Protein AF-A0A2M9CA47-F1 (afdb_monomer_lite)

Structure (mmCIF, N/CA/C/O backbone):
data_AF-A0A2M9CA47-F1
#
_entry.id   AF-A0A2M9CA47-F1
#
loop_
_atom_site.group_PDB
_atom_site.id
_atom_site.type_symbol
_atom_site.label_atom_id
_atom_site.label_alt_id
_atom_site.label_comp_id
_atom_site.label_asym_id
_atom_site.label_entity_id
_atom_site.label_seq_id
_atom_site.pdbx_PDB_ins_code
_atom_site.Cartn_x
_atom_site.Cartn_y
_atom_site.Cartn_z
_atom_site.occupancy
_atom_site.B_iso_or_equiv
_atom_site.auth_seq_id
_atom_site.auth_comp_id
_atom_site.auth_asym_id
_atom_site.auth_atom_id
_atom_site.pdbx_PDB_model_num
ATOM 1 N N . MET A 1 1 ? -13.681 9.537 32.687 1.00 58.41 1 MET A N 1
ATOM 2 C CA . MET A 1 1 ? -13.023 8.853 31.567 1.00 58.41 1 MET A CA 1
ATOM 3 C C . MET A 1 1 ? -14.025 8.742 30.439 1.00 58.41 1 MET A C 1
ATOM 5 O O . MET A 1 1 ? -15.124 8.251 30.683 1.00 58.41 1 MET A O 1
ATOM 9 N N . GLY A 1 2 ? -13.711 9.305 29.276 1.00 79.50 2 GLY A N 1
ATOM 10 C CA . GLY A 1 2 ? -14.451 9.071 28.041 1.00 79.50 2 GLY A CA 1
ATOM 11 C C . GLY A 1 2 ? -14.248 7.631 27.560 1.00 79.50 2 GLY A C 1
ATOM 12 O O . GLY A 1 2 ? -13.249 6.997 27.890 1.00 79.50 2 GLY A O 1
ATOM 13 N N . LYS A 1 3 ? -1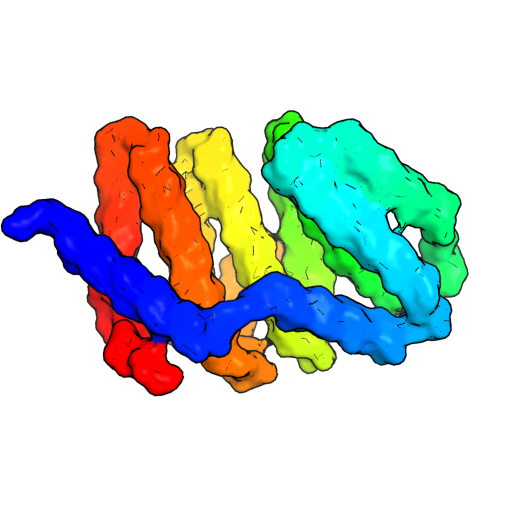5.210 7.103 26.789 1.00 88.06 3 LYS A N 1
ATOM 14 C CA . LYS A 1 3 ? -15.219 5.706 26.299 1.00 88.06 3 LYS A CA 1
ATOM 15 C C . LYS A 1 3 ? -13.912 5.305 25.589 1.00 88.06 3 LYS A C 1
ATOM 17 O O . LYS A 1 3 ? -13.529 4.146 25.654 1.00 88.06 3 LYS A O 1
ATOM 22 N N . TYR A 1 4 ? -13.239 6.257 24.940 1.00 92.25 4 TYR A N 1
ATOM 23 C CA . TYR A 1 4 ? -12.063 6.025 24.096 1.00 92.25 4 TYR A CA 1
ATOM 24 C C . TYR A 1 4 ? -10.779 6.698 24.625 1.00 92.25 4 TYR A C 1
ATOM 26 O O . TYR A 1 4 ? -9.850 6.926 23.854 1.00 92.25 4 TYR A O 1
ATOM 34 N N . ASP A 1 5 ? -10.703 7.044 25.916 1.00 89.94 5 ASP A N 1
ATOM 35 C CA . ASP A 1 5 ? -9.522 7.724 26.486 1.00 89.94 5 ASP A CA 1
ATOM 36 C C . ASP A 1 5 ? -8.231 6.898 26.313 1.00 89.94 5 ASP A C 1
ATOM 38 O O . ASP A 1 5 ? -7.184 7.447 25.953 1.00 89.94 5 ASP A O 1
ATOM 42 N N . ASP A 1 6 ? -8.318 5.577 26.502 1.00 88.00 6 ASP A N 1
ATOM 43 C CA . ASP A 1 6 ? -7.194 4.646 26.334 1.00 88.00 6 ASP A CA 1
ATOM 44 C C . ASP A 1 6 ? -6.745 4.572 24.869 1.00 88.00 6 ASP A C 1
ATOM 46 O O . ASP A 1 6 ? -5.550 4.622 24.578 1.00 88.00 6 ASP A O 1
ATOM 50 N N . LEU A 1 7 ? -7.702 4.550 23.935 1.00 90.75 7 LEU A N 1
ATOM 51 C CA . LEU A 1 7 ? -7.444 4.589 22.496 1.00 90.75 7 LEU A CA 1
ATOM 52 C C . LEU A 1 7 ? -6.645 5.831 22.093 1.00 90.75 7 LEU A C 1
ATOM 54 O O . LEU A 1 7 ? -5.631 5.722 21.401 1.00 90.75 7 LEU A O 1
ATOM 58 N N . TYR A 1 8 ? -7.087 7.009 22.527 1.00 92.12 8 TYR A N 1
ATOM 59 C CA . TYR A 1 8 ? -6.426 8.261 22.169 1.00 92.12 8 TYR A CA 1
ATOM 60 C C . TYR A 1 8 ? -5.056 8.409 22.832 1.00 92.12 8 TYR A C 1
ATOM 62 O O . TYR A 1 8 ? -4.110 8.861 22.185 1.00 92.12 8 TYR A O 1
ATOM 70 N N . SER A 1 9 ? -4.923 7.953 24.079 1.00 90.19 9 SER A N 1
ATOM 71 C CA . SER A 1 9 ? -3.640 7.924 24.786 1.00 90.19 9 SER A CA 1
ATOM 72 C C . SER A 1 9 ? -2.651 6.967 24.112 1.00 90.19 9 SER A C 1
ATOM 74 O O . SER A 1 9 ? -1.505 7.335 23.854 1.00 90.19 9 SER A O 1
ATOM 76 N N . GLY A 1 10 ? -3.091 5.761 23.746 1.00 87.56 10 GLY A N 1
ATOM 77 C CA . GLY A 1 10 ? -2.270 4.797 23.016 1.00 87.56 10 GLY A CA 1
ATOM 78 C C . GLY A 1 10 ? -1.852 5.300 21.632 1.00 87.56 10 GLY A C 1
ATOM 79 O O . GLY A 1 10 ? -0.687 5.167 21.256 1.00 87.56 10 GLY A O 1
ATOM 80 N N . LEU A 1 11 ? -2.758 5.952 20.892 1.00 87.94 11 LEU A N 1
ATOM 81 C CA . LEU A 1 11 ? -2.433 6.590 19.612 1.00 87.94 11 LEU A CA 1
ATOM 82 C C . LEU A 1 11 ? -1.363 7.681 19.772 1.00 87.94 11 LEU A C 1
ATOM 84 O O . LEU A 1 11 ? -0.465 7.787 18.934 1.00 87.94 11 LEU A O 1
ATOM 88 N N . GLU A 1 12 ? -1.421 8.474 20.842 1.00 88.81 12 GLU A N 1
ATOM 89 C CA . GLU A 1 12 ? -0.392 9.474 21.129 1.00 88.81 12 GLU A CA 1
ATOM 90 C C . GLU A 1 12 ? 0.976 8.825 21.394 1.00 88.81 12 GLU A C 1
ATOM 92 O O . GLU A 1 12 ? 1.988 9.284 20.853 1.00 88.81 12 GLU A O 1
ATOM 97 N N . LEU A 1 13 ? 1.022 7.720 22.145 1.00 86.56 13 LEU A N 1
ATOM 98 C CA . LEU A 1 13 ? 2.257 6.962 22.377 1.00 86.56 13 LEU A CA 1
ATOM 99 C C . LEU A 1 13 ? 2.839 6.407 21.067 1.00 86.56 13 LEU A C 1
ATOM 101 O O . LEU A 1 13 ? 4.040 6.560 20.813 1.00 86.56 13 LEU A O 1
ATOM 105 N N . LEU A 1 14 ? 1.992 5.844 20.194 1.00 83.50 14 LEU A N 1
ATOM 106 C CA . LEU A 1 14 ? 2.392 5.403 18.852 1.00 83.50 14 LEU A CA 1
ATOM 107 C C . LEU A 1 14 ? 2.956 6.568 18.022 1.00 83.50 14 LEU A C 1
ATOM 109 O O . LEU A 1 14 ? 4.005 6.430 17.391 1.00 83.50 14 LEU A O 1
ATOM 113 N N . ALA A 1 15 ? 2.312 7.738 18.063 1.00 84.44 15 ALA A N 1
ATOM 114 C CA . ALA A 1 15 ? 2.772 8.929 17.351 1.00 84.44 15 ALA A CA 1
ATOM 115 C C . ALA A 1 15 ? 4.145 9.410 17.845 1.00 84.44 15 ALA A C 1
ATOM 117 O O . ALA A 1 15 ? 5.000 9.809 17.047 1.00 84.44 15 ALA A O 1
ATOM 118 N N . GLN A 1 16 ? 4.370 9.390 19.162 1.00 82.50 16 GLN A N 1
ATOM 119 C CA . GLN A 1 16 ? 5.642 9.776 19.773 1.00 82.50 16 GLN A CA 1
ATOM 120 C C . GLN A 1 16 ? 6.768 8.803 19.410 1.00 82.50 16 GLN A C 1
ATOM 122 O O . GLN A 1 16 ? 7.876 9.253 19.111 1.00 82.50 16 GLN A O 1
ATOM 127 N N . SER A 1 17 ? 6.486 7.497 19.398 1.00 75.69 17 SER A N 1
ATOM 128 C CA . SER A 1 17 ? 7.411 6.477 18.897 1.00 75.69 17 SER A CA 1
ATOM 129 C C . SER A 1 17 ? 7.770 6.733 17.433 1.00 75.69 17 SER A C 1
ATOM 131 O O . SER A 1 17 ? 8.943 6.897 17.095 1.00 75.69 17 SER A O 1
ATOM 133 N N . ASN A 1 18 ? 6.764 6.893 16.569 1.00 76.19 18 ASN A N 1
ATOM 134 C CA . ASN A 1 18 ? 6.989 7.039 15.136 1.00 76.19 18 ASN A CA 1
ATOM 135 C C . ASN A 1 18 ? 7.820 8.291 14.788 1.00 76.19 18 ASN A C 1
ATOM 137 O O . ASN A 1 18 ? 8.745 8.228 13.977 1.00 76.19 18 ASN A O 1
ATOM 141 N N . LYS A 1 19 ? 7.559 9.426 15.462 1.00 70.75 19 LYS A N 1
ATOM 142 C CA . LYS A 1 19 ? 8.331 10.675 15.296 1.00 70.75 19 LYS A CA 1
ATOM 143 C C . LYS A 1 19 ? 9.812 10.532 15.646 1.00 70.75 19 LYS A C 1
ATOM 145 O O . LYS A 1 19 ? 10.633 11.235 15.058 1.00 70.75 19 LYS A O 1
ATOM 150 N N . LYS A 1 20 ? 10.151 9.679 16.617 1.00 62.31 20 LYS A N 1
ATOM 151 C CA . LYS A 1 20 ? 11.544 9.418 17.004 1.00 62.31 20 LYS A CA 1
ATOM 152 C C . LYS A 1 20 ? 12.251 8.515 15.998 1.00 62.31 20 LYS A C 1
ATOM 154 O O . LYS A 1 20 ? 13.458 8.651 15.820 1.00 62.31 20 LYS A O 1
ATOM 159 N N . SER A 1 21 ? 11.509 7.630 15.335 1.00 56.41 21 SER A N 1
ATOM 160 C CA . SER A 1 21 ? 12.101 6.530 14.581 1.00 56.41 21 SER A CA 1
ATOM 161 C C . SER A 1 21 ? 12.150 6.728 13.061 1.00 56.41 21 SER A C 1
ATOM 163 O O . SER A 1 21 ? 13.097 6.206 12.477 1.00 56.41 21 SER A O 1
ATOM 165 N N . TYR A 1 22 ? 11.227 7.439 12.381 1.00 57.56 22 TYR A N 1
ATOM 166 C CA . TYR A 1 22 ? 11.134 7.254 10.915 1.00 57.56 22 TYR A CA 1
ATOM 167 C C . TYR A 1 22 ? 10.535 8.379 10.034 1.00 57.56 22 TYR A C 1
ATOM 169 O O . TYR A 1 22 ? 9.698 9.172 10.453 1.00 57.56 22 TYR A O 1
ATOM 177 N N . LYS A 1 23 ? 10.962 8.411 8.755 1.00 55.69 23 LYS A N 1
ATOM 178 C CA . LYS A 1 23 ? 10.383 9.193 7.636 1.00 55.69 23 LYS A CA 1
ATOM 179 C C . LYS A 1 23 ? 10.063 8.245 6.463 1.00 55.69 23 LYS A C 1
ATOM 181 O O . LYS A 1 23 ? 10.916 8.009 5.611 1.00 55.69 23 LYS A O 1
ATOM 186 N N . ASP A 1 24 ? 8.844 7.707 6.423 1.00 53.72 24 ASP A N 1
ATOM 187 C CA . ASP A 1 24 ? 8.437 6.565 5.577 1.00 53.72 24 ASP A CA 1
ATOM 188 C C . ASP A 1 24 ? 8.555 6.741 4.055 1.00 53.72 24 ASP A C 1
ATOM 190 O O . ASP A 1 24 ? 8.933 5.809 3.348 1.00 53.72 24 ASP A O 1
ATOM 194 N N . HIS A 1 25 ? 8.305 7.938 3.525 1.00 52.47 25 HIS A N 1
ATOM 195 C CA . HIS A 1 25 ? 8.330 8.169 2.073 1.00 52.47 25 HIS A CA 1
ATOM 196 C C . HIS A 1 25 ? 9.718 7.981 1.440 1.00 52.47 25 HIS A C 1
ATOM 198 O O . HIS A 1 25 ? 9.809 7.738 0.244 1.00 52.47 25 HIS A O 1
ATOM 204 N N . LEU A 1 26 ? 10.796 8.056 2.224 1.00 57.47 26 LEU A N 1
ATOM 205 C CA . LEU A 1 26 ? 12.156 7.948 1.694 1.00 57.47 26 LEU A CA 1
ATOM 206 C C . LEU A 1 26 ? 12.550 6.496 1.387 1.00 57.47 26 LEU A C 1
ATOM 208 O O . LEU A 1 26 ? 13.323 6.251 0.469 1.00 57.47 26 LEU A O 1
ATOM 212 N N . LYS A 1 27 ? 11.990 5.513 2.101 1.00 71.94 27 LYS A N 1
ATOM 213 C CA . LYS A 1 27 ? 12.530 4.142 2.092 1.00 71.94 27 LYS A CA 1
ATOM 214 C C . LYS A 1 27 ? 12.005 3.280 0.952 1.00 71.94 27 LYS A C 1
ATOM 216 O O . LYS A 1 27 ? 12.740 2.441 0.438 1.00 71.94 27 LYS A O 1
ATOM 221 N N . PHE A 1 28 ? 10.759 3.493 0.530 1.00 78.44 28 PHE A N 1
ATOM 222 C CA . PHE A 1 28 ? 10.238 2.809 -0.653 1.00 78.44 28 PHE A CA 1
ATOM 223 C C . PHE A 1 28 ? 10.844 3.380 -1.942 1.00 78.44 28 PHE A C 1
ATOM 225 O O . PHE A 1 28 ? 11.262 2.608 -2.798 1.00 78.44 28 PHE A O 1
ATOM 232 N N . ASP A 1 29 ? 10.996 4.706 -2.038 1.00 84.81 29 ASP A N 1
ATOM 233 C CA . ASP A 1 29 ? 11.674 5.371 -3.161 1.00 84.81 29 ASP A CA 1
ATOM 234 C C . ASP A 1 29 ? 13.137 4.904 -3.300 1.00 84.81 29 ASP A C 1
ATOM 236 O O . ASP A 1 29 ? 13.608 4.598 -4.402 1.00 84.81 29 ASP A O 1
ATOM 240 N N . GLU A 1 30 ? 13.851 4.788 -2.173 1.00 87.06 30 GLU A N 1
ATOM 241 C CA . GLU A 1 30 ? 15.186 4.182 -2.107 1.00 87.06 30 GLU A CA 1
ATOM 242 C C . GLU A 1 30 ? 15.162 2.721 -2.575 1.00 87.06 30 GLU A C 1
ATOM 244 O O . GLU A 1 30 ? 16.005 2.325 -3.382 1.00 87.06 30 GLU A O 1
ATOM 249 N N . GLY A 1 31 ? 14.181 1.935 -2.124 1.00 90.50 31 GLY A N 1
ATOM 250 C CA . GLY A 1 31 ? 13.979 0.545 -2.529 1.00 90.50 31 GLY A CA 1
ATOM 251 C C . GLY A 1 31 ? 13.780 0.384 -4.035 1.00 90.50 31 GLY A C 1
ATOM 252 O O . GLY A 1 31 ? 14.502 -0.380 -4.672 1.00 90.50 31 GLY A O 1
ATOM 253 N N . ILE A 1 32 ? 12.874 1.158 -4.638 1.00 93.12 32 ILE A N 1
ATOM 254 C CA . ILE A 1 32 ? 12.655 1.147 -6.090 1.00 93.12 32 ILE A CA 1
ATOM 255 C C . ILE A 1 32 ? 13.922 1.574 -6.835 1.00 93.12 32 ILE A C 1
ATOM 257 O O . ILE A 1 32 ? 14.296 0.950 -7.827 1.00 93.12 32 ILE A O 1
ATOM 261 N N . THR A 1 33 ? 14.637 2.585 -6.342 1.00 93.94 33 THR A N 1
ATOM 262 C CA . THR A 1 33 ? 15.913 3.008 -6.939 1.00 93.94 33 THR A CA 1
ATOM 263 C C . THR A 1 33 ? 16.957 1.888 -6.892 1.00 93.94 33 THR A C 1
ATOM 265 O O . THR A 1 33 ? 17.673 1.671 -7.872 1.00 93.94 33 THR A O 1
ATOM 268 N N . GLN A 1 34 ? 17.041 1.140 -5.788 1.00 94.62 34 GLN A N 1
ATOM 269 C CA . GLN A 1 34 ? 17.904 -0.039 -5.682 1.00 94.62 34 GLN A CA 1
ATOM 270 C C . GLN A 1 34 ? 17.492 -1.118 -6.689 1.00 94.62 34 GLN A C 1
ATOM 272 O O . GLN A 1 34 ? 18.342 -1.594 -7.438 1.00 94.62 34 GLN A O 1
ATOM 277 N N . MET A 1 35 ? 16.199 -1.434 -6.785 1.00 96.88 35 MET A N 1
ATOM 278 C CA . MET A 1 35 ? 15.667 -2.403 -7.751 1.00 96.88 35 MET A CA 1
ATOM 279 C C . MET A 1 35 ? 16.015 -2.023 -9.192 1.00 96.88 35 MET A C 1
ATOM 281 O O . MET A 1 35 ? 16.543 -2.851 -9.930 1.00 96.88 35 MET A O 1
ATOM 285 N N . ILE A 1 36 ? 15.802 -0.761 -9.580 1.00 97.12 36 ILE A N 1
ATOM 286 C CA . ILE A 1 36 ? 16.157 -0.250 -10.913 1.00 97.12 36 ILE A CA 1
ATOM 287 C C . ILE A 1 36 ? 17.657 -0.411 -11.172 1.00 97.12 36 ILE A C 1
ATOM 289 O O . ILE A 1 36 ? 18.065 -0.842 -12.248 1.00 97.12 36 ILE A O 1
ATOM 293 N N . ASN A 1 37 ? 18.497 -0.085 -10.189 1.00 96.50 37 ASN A N 1
ATOM 294 C CA . ASN A 1 37 ? 19.945 -0.187 -10.335 1.00 96.50 37 ASN A CA 1
ATOM 295 C C . ASN A 1 37 ? 20.455 -1.631 -10.433 1.00 96.50 37 ASN A C 1
ATOM 297 O O . ASN A 1 37 ? 21.517 -1.834 -11.031 1.00 96.50 37 ASN A O 1
ATOM 301 N N . SER A 1 38 ? 19.729 -2.584 -9.846 1.00 96.62 38 SER A N 1
ATOM 302 C CA . SER A 1 38 ? 20.066 -4.009 -9.820 1.00 96.62 38 SER A CA 1
ATOM 303 C C . SER A 1 38 ? 19.511 -4.796 -11.008 1.00 96.62 38 SER A C 1
ATOM 305 O O . SER A 1 38 ? 20.187 -5.704 -11.476 1.00 96.62 38 SER A O 1
ATOM 307 N N . ILE A 1 39 ? 18.304 -4.472 -11.479 1.00 96.75 39 ILE A N 1
ATOM 308 C CA . ILE A 1 39 ? 17.578 -5.257 -12.492 1.00 96.75 39 ILE A CA 1
ATOM 309 C C . ILE A 1 39 ? 17.752 -4.674 -13.897 1.00 96.75 39 ILE A C 1
ATOM 311 O O . ILE A 1 39 ? 17.862 -5.421 -14.864 1.00 96.75 39 ILE A O 1
ATOM 315 N N . CYS A 1 40 ? 17.745 -3.346 -14.034 1.00 96.19 40 CYS A N 1
ATOM 316 C CA . CYS A 1 40 ? 17.584 -2.715 -15.341 1.00 96.19 40 CYS A CA 1
ATOM 317 C C . CYS A 1 40 ? 18.916 -2.463 -16.042 1.00 96.19 40 CYS A C 1
ATOM 319 O O . CYS A 1 40 ? 19.813 -1.815 -15.490 1.00 96.19 40 CYS A O 1
ATOM 321 N N . GLU A 1 41 ? 18.989 -2.846 -17.316 1.00 93.12 41 GLU A N 1
ATOM 322 C CA . GLU A 1 41 ? 20.098 -2.470 -18.196 1.00 93.12 41 GLU A CA 1
ATOM 323 C C . GLU A 1 41 ? 20.042 -0.957 -18.475 1.00 93.12 41 GLU A C 1
ATOM 325 O O . GLU A 1 41 ? 21.008 -0.217 -18.267 1.00 93.12 41 GLU A O 1
ATOM 330 N N . TYR A 1 42 ? 18.854 -0.462 -18.834 1.00 92.25 42 TYR A N 1
ATOM 331 C CA . TYR A 1 42 ? 18.610 0.940 -19.183 1.00 92.25 42 TYR A CA 1
ATOM 332 C C . TYR A 1 42 ? 18.031 1.740 -18.010 1.00 92.25 42 TYR A C 1
ATOM 334 O O . TYR A 1 42 ? 16.919 2.271 -18.069 1.00 92.25 42 TYR A O 1
ATOM 342 N N . LYS A 1 43 ? 18.816 1.875 -16.937 1.00 95.50 43 LYS A N 1
ATOM 343 C CA . LYS A 1 43 ? 18.436 2.537 -15.668 1.00 95.50 43 LYS A CA 1
ATOM 344 C C . LYS A 1 43 ? 17.760 3.896 -15.849 1.00 95.50 43 LYS A C 1
ATOM 346 O O . LYS A 1 43 ? 16.760 4.188 -15.202 1.00 95.50 43 LYS A O 1
ATOM 351 N N . ARG A 1 44 ? 18.275 4.726 -16.763 1.00 94.38 44 ARG A N 1
ATOM 352 C CA . ARG A 1 44 ? 17.736 6.068 -17.035 1.00 94.38 44 ARG A CA 1
ATOM 353 C C . ARG A 1 44 ? 16.292 6.032 -17.541 1.00 94.38 44 ARG A C 1
ATOM 355 O O . ARG A 1 44 ? 15.512 6.909 -17.181 1.00 94.38 44 ARG A O 1
ATOM 362 N N . ASN A 1 45 ? 15.934 5.029 -18.341 1.00 93.88 45 ASN A N 1
ATOM 363 C CA . ASN A 1 45 ? 14.570 4.880 -18.843 1.00 93.88 45 ASN A CA 1
ATOM 364 C C . ASN A 1 45 ? 13.626 4.515 -17.693 1.00 93.88 45 ASN A C 1
ATOM 366 O O . ASN A 1 45 ? 12.567 5.118 -17.551 1.00 93.88 45 ASN A O 1
ATOM 370 N N . PHE A 1 46 ? 14.050 3.603 -16.817 1.00 96.06 46 PHE A N 1
ATOM 371 C CA . PHE A 1 46 ? 13.277 3.217 -15.638 1.00 96.06 46 PHE A CA 1
ATOM 372 C C . PHE A 1 46 ? 13.112 4.344 -14.623 1.00 96.06 46 PHE A C 1
ATOM 374 O O . PHE A 1 46 ? 12.005 4.542 -14.128 1.00 96.06 46 PHE A O 1
ATOM 381 N N . LEU A 1 47 ? 14.160 5.131 -14.373 1.00 95.25 47 LEU A N 1
ATOM 382 C CA . LEU A 1 47 ? 14.053 6.339 -13.553 1.00 95.25 47 LEU A CA 1
ATOM 383 C C . LEU A 1 47 ? 13.063 7.337 -14.165 1.00 95.25 47 LEU A C 1
ATOM 385 O O . LEU A 1 47 ? 12.217 7.865 -13.454 1.00 95.25 47 LEU A O 1
ATOM 389 N N . PHE A 1 48 ? 13.083 7.521 -15.488 1.00 95.62 48 PHE A N 1
ATOM 390 C CA . PHE A 1 48 ? 12.094 8.355 -16.170 1.00 95.62 48 PHE A CA 1
ATOM 391 C C . PHE A 1 48 ? 10.659 7.832 -15.989 1.00 95.62 48 PHE A C 1
ATOM 393 O O . PHE A 1 48 ? 9.749 8.621 -15.720 1.00 95.62 48 PHE A O 1
ATOM 400 N N . TYR A 1 49 ? 10.421 6.522 -16.115 1.00 95.50 49 TYR A N 1
ATOM 401 C CA . TYR A 1 49 ? 9.092 5.952 -15.868 1.00 95.50 49 TYR A CA 1
ATOM 402 C C . TYR A 1 49 ? 8.674 6.161 -14.410 1.00 95.50 49 TYR A C 1
ATOM 404 O O . TYR A 1 49 ? 7.567 6.640 -14.158 1.00 95.50 49 TYR A O 1
ATOM 412 N N . TYR A 1 50 ? 9.576 5.882 -13.469 1.00 95.88 50 TYR A N 1
ATOM 413 C CA . TYR A 1 50 ? 9.347 6.056 -12.041 1.00 95.88 50 TYR A CA 1
ATOM 414 C C . TYR A 1 50 ? 8.977 7.496 -11.676 1.00 95.88 50 TYR A C 1
ATOM 416 O O . TYR A 1 50 ? 7.965 7.722 -11.018 1.00 95.88 50 TYR A O 1
ATOM 424 N N . GLU A 1 51 ? 9.729 8.481 -12.168 1.00 96.00 51 GLU A N 1
ATOM 425 C CA . GLU A 1 51 ? 9.462 9.904 -11.939 1.00 96.00 51 GLU A CA 1
ATOM 426 C C . GLU A 1 51 ? 8.068 10.318 -12.428 1.00 96.00 51 GLU A C 1
ATOM 428 O O . GLU A 1 51 ? 7.348 11.032 -11.728 1.00 96.00 51 GLU A O 1
ATOM 433 N N . ASN A 1 52 ? 7.650 9.846 -13.609 1.00 97.75 52 ASN A N 1
ATOM 434 C CA . ASN A 1 52 ? 6.321 10.156 -14.137 1.00 97.75 52 ASN A CA 1
ATOM 435 C C . ASN A 1 52 ? 5.210 9.507 -13.299 1.00 97.75 52 ASN A C 1
ATOM 437 O O . ASN A 1 52 ? 4.218 10.172 -13.005 1.00 97.75 52 ASN A O 1
ATOM 441 N N . TYR A 1 53 ? 5.361 8.247 -12.885 1.00 97.31 53 TYR A N 1
ATOM 442 C CA . TYR A 1 53 ? 4.356 7.565 -12.061 1.00 97.31 53 TYR A CA 1
ATOM 443 C C . TYR A 1 53 ? 4.302 8.100 -10.624 1.00 97.31 53 TYR A C 1
ATOM 445 O O . TYR A 1 53 ? 3.211 8.308 -10.095 1.00 97.31 53 TYR A O 1
ATOM 453 N N . SER A 1 54 ? 5.444 8.417 -10.013 1.00 95.00 54 SER A N 1
ATOM 454 C CA . SER A 1 54 ? 5.506 9.083 -8.706 1.00 95.00 54 SER A CA 1
ATOM 455 C C . SER A 1 54 ? 4.863 10.475 -8.762 1.00 95.00 54 SER A C 1
ATOM 457 O O . SER A 1 54 ? 4.015 10.820 -7.930 1.00 95.00 54 SER A O 1
ATOM 459 N N . GLY A 1 55 ? 5.155 11.247 -9.815 1.00 96.75 55 GLY A N 1
ATOM 460 C CA . GLY A 1 55 ? 4.476 12.512 -10.094 1.00 96.75 55 GLY A CA 1
ATOM 461 C C . GLY A 1 55 ? 2.965 12.339 -10.275 1.00 96.75 55 GLY A C 1
ATOM 462 O O . GLY A 1 55 ? 2.182 13.083 -9.683 1.00 96.75 55 GLY A O 1
ATOM 463 N N . ALA A 1 56 ? 2.532 11.322 -11.022 1.00 97.62 56 ALA A N 1
ATOM 464 C CA . ALA A 1 56 ? 1.116 11.039 -11.236 1.00 97.62 56 ALA A CA 1
ATOM 465 C C . ALA A 1 56 ? 0.393 10.667 -9.937 1.00 97.62 56 ALA A C 1
ATOM 467 O O . ALA A 1 56 ? -0.729 11.122 -9.700 1.00 97.62 56 ALA A O 1
ATOM 468 N N . LEU A 1 57 ? 1.033 9.892 -9.059 1.00 95.69 57 LEU A N 1
ATOM 469 C CA . LEU A 1 57 ? 0.498 9.573 -7.740 1.00 95.69 57 LEU A CA 1
ATOM 470 C C . LEU A 1 57 ? 0.330 10.837 -6.887 1.00 95.69 57 LEU A C 1
ATOM 472 O O . LEU A 1 57 ? -0.708 11.010 -6.241 1.00 95.69 57 LEU A O 1
ATOM 476 N N . LYS A 1 58 ? 1.313 11.745 -6.914 1.00 95.62 58 LYS A N 1
ATOM 477 C CA . LYS A 1 58 ? 1.242 13.035 -6.215 1.00 95.62 58 LYS A CA 1
ATOM 478 C C . LYS A 1 58 ? 0.075 13.889 -6.719 1.00 95.62 58 LYS A C 1
ATOM 480 O O . LYS A 1 58 ? -0.728 14.346 -5.907 1.00 95.62 58 LYS A O 1
ATOM 485 N N . GLU A 1 59 ? -0.068 14.050 -8.033 1.00 97.50 59 GLU A N 1
ATOM 486 C CA . GLU A 1 59 ? -1.185 14.796 -8.631 1.00 97.50 59 GLU A CA 1
ATOM 487 C C . GLU A 1 59 ? -2.542 14.156 -8.300 1.00 97.50 59 GLU A C 1
ATOM 489 O O . GLU A 1 59 ? -3.486 14.841 -7.899 1.00 97.50 59 GLU A O 1
ATOM 494 N N . SER A 1 60 ? -2.628 12.825 -8.357 1.00 95.00 60 SER A N 1
ATOM 495 C CA . SER A 1 60 ? -3.843 12.077 -8.010 1.00 95.00 60 SER A CA 1
ATOM 496 C C . SER A 1 60 ? -4.254 12.273 -6.550 1.00 95.00 60 SER A C 1
ATOM 498 O O . SER A 1 60 ? -5.445 12.395 -6.239 1.00 95.00 60 SER A O 1
ATOM 500 N N . ARG A 1 61 ? -3.284 12.309 -5.625 1.00 92.94 61 ARG A N 1
ATOM 501 C CA . ARG A 1 61 ? -3.530 12.565 -4.196 1.00 92.94 61 ARG A CA 1
ATOM 502 C C . ARG A 1 61 ? -4.114 13.960 -3.977 1.00 92.94 61 ARG A C 1
ATOM 504 O O . ARG A 1 61 ? -5.083 14.072 -3.228 1.00 92.94 61 ARG A O 1
ATOM 511 N N . SER A 1 62 ? -3.616 14.954 -4.712 1.00 94.69 62 SER A N 1
ATOM 512 C CA . SER A 1 62 ? -4.111 16.339 -4.719 1.00 94.69 62 SER A CA 1
ATOM 513 C C . SER A 1 62 ? -5.445 16.534 -5.456 1.00 94.69 62 SER A C 1
ATOM 515 O O . SER A 1 62 ? -6.017 17.615 -5.394 1.00 94.69 62 SER A O 1
ATOM 517 N N . GLY A 1 63 ? -5.965 15.506 -6.137 1.00 93.75 63 GLY A N 1
ATOM 518 C CA . GLY A 1 63 ? -7.223 15.571 -6.892 1.00 93.75 63 GLY A CA 1
ATOM 519 C C . GLY A 1 63 ? -7.079 16.029 -8.349 1.00 93.75 63 GLY A C 1
ATOM 520 O O . GLY A 1 63 ? -8.079 16.109 -9.059 1.00 93.75 63 GLY A O 1
ATOM 521 N N . ASN A 1 64 ? -5.855 16.258 -8.830 1.00 96.50 64 ASN A N 1
ATOM 522 C CA . ASN A 1 64 ? -5.565 16.707 -10.194 1.00 96.50 64 ASN A CA 1
ATOM 523 C C . ASN A 1 64 ? -5.503 15.521 -11.174 1.00 96.50 64 ASN A C 1
ATOM 525 O O . ASN A 1 64 ? -4.446 15.176 -11.703 1.00 96.50 64 ASN A O 1
ATOM 529 N N . ILE A 1 65 ? -6.647 14.877 -11.423 1.00 96.56 65 ILE A N 1
ATOM 530 C CA . ILE A 1 65 ? -6.714 13.628 -12.204 1.00 96.56 65 ILE A CA 1
ATOM 531 C C . ILE A 1 65 ? -6.175 13.793 -13.634 1.00 96.56 65 ILE A C 1
ATOM 533 O O . ILE A 1 65 ? -5.389 12.964 -14.080 1.00 96.56 65 ILE A O 1
ATOM 537 N N . LEU A 1 66 ? -6.504 14.892 -14.323 1.00 97.00 66 LEU A N 1
ATOM 538 C CA . LEU A 1 66 ? -6.020 15.145 -15.690 1.00 97.00 66 LEU A CA 1
ATOM 539 C C . LEU A 1 66 ? -4.490 15.278 -15.762 1.00 97.00 66 LEU A C 1
ATOM 541 O O . LEU A 1 66 ? -3.863 14.798 -16.704 1.00 97.00 66 LEU A O 1
ATOM 545 N N . ALA A 1 67 ? -3.874 15.915 -14.760 1.00 97.94 67 ALA A N 1
ATOM 546 C CA . ALA A 1 67 ? -2.421 16.057 -14.697 1.00 97.94 67 ALA A CA 1
ATOM 547 C C . ALA A 1 67 ? -1.742 14.701 -14.454 1.00 97.94 67 ALA A C 1
ATOM 549 O O . ALA A 1 67 ? -0.740 14.383 -15.098 1.00 97.94 67 ALA A O 1
ATOM 550 N N . ALA A 1 68 ? -2.324 13.872 -13.584 1.00 97.88 68 ALA A N 1
ATOM 551 C CA . ALA A 1 68 ? -1.855 12.511 -13.358 1.00 97.88 68 ALA A CA 1
ATOM 552 C C . ALA A 1 68 ? -1.932 11.655 -14.633 1.00 97.88 68 ALA A C 1
ATOM 554 O O . ALA A 1 68 ? -0.960 10.992 -14.995 1.00 97.88 68 ALA A O 1
ATOM 555 N N . GLU A 1 69 ? -3.048 11.714 -15.361 1.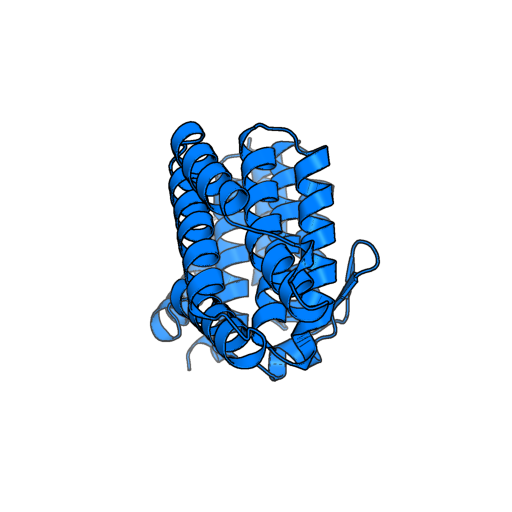00 97.75 69 GLU A N 1
ATOM 556 C CA . GLU A 1 69 ? -3.221 10.999 -16.630 1.00 97.75 69 GLU A CA 1
ATOM 557 C C . GLU A 1 69 ? -2.218 11.448 -17.696 1.00 97.75 69 GLU A C 1
ATOM 559 O O . GLU A 1 69 ? -1.686 10.611 -18.426 1.00 97.75 69 GLU A O 1
ATOM 564 N N . ALA A 1 70 ? -1.907 12.745 -17.767 1.00 98.06 70 ALA A N 1
ATOM 565 C CA . ALA A 1 70 ? -0.908 13.269 -18.694 1.00 98.06 70 ALA A CA 1
ATOM 566 C C . ALA A 1 70 ? 0.499 12.711 -18.410 1.00 98.06 70 ALA A C 1
ATOM 568 O O . ALA A 1 70 ? 1.210 12.327 -19.343 1.00 98.06 70 ALA A O 1
ATOM 569 N N . LEU A 1 71 ? 0.892 12.613 -17.135 1.00 98.12 71 LEU A N 1
ATOM 570 C CA . LEU A 1 71 ? 2.171 12.021 -16.723 1.00 98.12 71 LEU A CA 1
ATOM 571 C C . LEU A 1 71 ? 2.240 10.524 -17.056 1.00 98.12 71 LEU A C 1
ATOM 573 O O . LEU A 1 71 ? 3.228 10.053 -17.622 1.00 98.12 71 LEU A O 1
ATOM 577 N N . ILE A 1 72 ? 1.165 9.779 -16.795 1.00 97.50 72 ILE A N 1
ATOM 578 C CA . ILE A 1 72 ? 1.089 8.350 -17.134 1.00 97.50 72 ILE A CA 1
ATOM 579 C C . ILE A 1 72 ? 1.118 8.142 -18.645 1.00 97.50 72 ILE A C 1
ATOM 581 O O . ILE A 1 72 ? 1.870 7.303 -19.142 1.00 97.50 72 ILE A O 1
ATOM 585 N N . SER A 1 73 ? 0.347 8.926 -19.401 1.00 97.06 73 SER A N 1
ATOM 586 C CA . SER A 1 73 ? 0.354 8.875 -20.864 1.00 97.06 73 SER A CA 1
ATOM 587 C C . SER A 1 73 ? 1.741 9.175 -21.422 1.00 97.06 73 SER A C 1
ATOM 589 O O . SER A 1 73 ? 2.164 8.528 -22.382 1.00 97.06 73 SER A O 1
ATOM 591 N N . ARG A 1 74 ? 2.471 10.115 -20.812 1.00 96.19 74 ARG A N 1
ATOM 592 C CA . ARG A 1 74 ? 3.855 10.411 -21.176 1.00 96.19 74 ARG A CA 1
ATOM 593 C C . ARG A 1 74 ? 4.760 9.204 -20.940 1.00 96.19 74 ARG A C 1
ATOM 595 O O . ARG A 1 74 ? 5.492 8.849 -21.857 1.00 96.19 74 ARG A O 1
ATOM 602 N N . ALA A 1 75 ? 4.695 8.547 -19.782 1.00 95.00 75 ALA A N 1
ATOM 603 C CA . ALA A 1 75 ? 5.480 7.338 -19.519 1.00 95.00 75 ALA A CA 1
ATOM 604 C C . ALA A 1 75 ? 5.144 6.204 -20.507 1.00 95.00 75 ALA A C 1
ATOM 606 O O . ALA A 1 75 ? 6.045 5.617 -21.105 1.00 95.00 75 ALA A O 1
ATOM 607 N N . LYS A 1 76 ? 3.848 5.947 -20.736 1.00 94.50 76 LYS A N 1
ATOM 608 C CA . LYS A 1 76 ? 3.345 4.901 -21.647 1.00 94.50 76 LYS A CA 1
ATOM 609 C C . LYS A 1 76 ? 3.713 5.147 -23.116 1.00 94.50 76 LYS A C 1
ATOM 611 O O . LYS A 1 76 ? 3.841 4.196 -23.873 1.00 94.50 76 LYS A O 1
ATOM 616 N N . LYS A 1 77 ? 3.922 6.398 -23.534 1.00 94.50 77 LYS A N 1
ATOM 617 C CA . LYS A 1 77 ? 4.351 6.723 -24.906 1.00 94.50 77 LYS A CA 1
ATOM 618 C C . LYS A 1 77 ? 5.780 6.259 -25.219 1.00 94.50 77 LYS A C 1
ATOM 620 O O . LYS A 1 77 ? 6.083 5.995 -26.376 1.00 94.50 77 LYS A O 1
ATOM 625 N N . TYR A 1 78 ? 6.655 6.214 -24.215 1.00 90.81 78 TYR A N 1
ATOM 626 C CA . TYR A 1 78 ? 8.089 5.949 -24.394 1.00 90.81 78 TYR A CA 1
ATOM 627 C C . TYR A 1 78 ? 8.526 4.570 -23.890 1.00 90.81 78 TYR A C 1
ATOM 629 O O . TYR A 1 78 ? 9.724 4.290 -23.856 1.00 90.81 78 TYR A O 1
ATOM 637 N N . ILE A 1 79 ? 7.589 3.725 -23.458 1.00 92.69 79 ILE A N 1
ATOM 638 C CA . ILE A 1 79 ? 7.883 2.336 -23.108 1.00 92.69 79 IL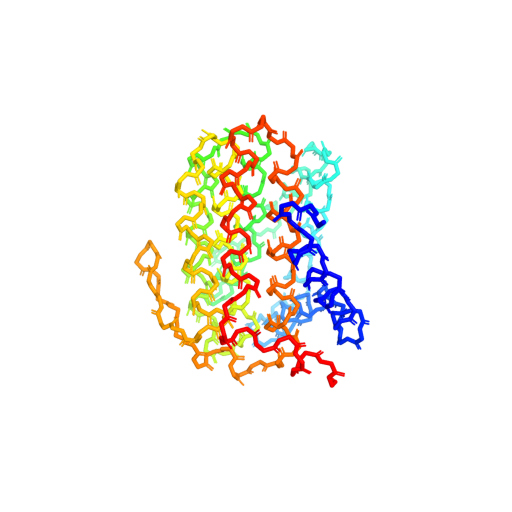E A CA 1
ATOM 639 C C . ILE A 1 79 ? 7.686 1.453 -24.338 1.00 92.69 79 ILE A C 1
ATOM 641 O O . ILE A 1 79 ? 6.628 1.477 -24.964 1.00 92.69 79 ILE A O 1
ATOM 645 N N . ASP A 1 80 ? 8.690 0.644 -24.652 1.00 89.25 80 ASP A N 1
ATOM 646 C CA . ASP A 1 80 ? 8.536 -0.509 -25.532 1.00 89.25 80 ASP A CA 1
ATOM 647 C C . ASP A 1 80 ? 8.741 -1.769 -24.689 1.00 89.25 80 ASP A C 1
ATOM 649 O O . ASP A 1 80 ? 9.860 -2.118 -24.326 1.00 89.25 80 ASP A O 1
ATOM 653 N N . LYS A 1 81 ? 7.644 -2.439 -24.324 1.00 90.44 81 LYS A N 1
ATOM 654 C CA . LYS A 1 81 ? 7.706 -3.652 -23.495 1.00 90.44 81 LYS A CA 1
ATOM 655 C C . LYS A 1 81 ? 8.341 -4.842 -24.221 1.00 90.44 81 LYS A C 1
ATOM 657 O O . LYS A 1 81 ? 8.763 -5.788 -23.558 1.00 90.44 81 LYS A O 1
ATOM 662 N N . SER A 1 82 ? 8.410 -4.813 -25.557 1.00 91.25 82 SER A N 1
ATOM 663 C CA . SER A 1 82 ? 8.926 -5.934 -26.353 1.00 91.25 82 SER A CA 1
ATOM 664 C C . SER A 1 82 ? 10.442 -6.104 -26.243 1.00 91.25 82 SER A C 1
ATOM 666 O O . SER A 1 82 ? 10.947 -7.203 -26.463 1.00 91.25 82 SER A O 1
ATOM 668 N N . VAL A 1 83 ? 11.152 -5.041 -25.856 1.00 92.12 83 VAL A N 1
ATOM 669 C CA . VAL A 1 83 ? 12.612 -5.043 -25.688 1.00 92.12 83 VAL A CA 1
ATOM 670 C C . VAL A 1 83 ? 13.057 -5.252 -24.240 1.00 92.12 83 VAL A C 1
ATOM 672 O O . VAL A 1 83 ? 14.249 -5.379 -23.986 1.00 92.12 83 VAL A O 1
ATOM 675 N N . LEU A 1 84 ? 12.123 -5.279 -23.287 1.00 94.88 84 LEU A N 1
ATOM 676 C CA . LEU A 1 84 ? 12.435 -5.479 -21.874 1.00 94.88 84 LEU A CA 1
ATOM 677 C C . LEU A 1 84 ? 12.612 -6.961 -21.562 1.00 94.88 84 LEU A C 1
ATOM 679 O O . LEU A 1 84 ? 11.836 -7.810 -22.014 1.00 94.88 84 LEU A O 1
ATOM 683 N N . SER A 1 85 ? 13.563 -7.270 -20.684 1.00 96.50 85 SER A N 1
ATOM 684 C CA . SER A 1 85 ? 13.634 -8.594 -20.073 1.00 96.50 85 SER A CA 1
ATOM 685 C C . SER A 1 85 ? 12.363 -8.910 -19.266 1.00 96.50 85 SER A C 1
ATOM 687 O O . SER A 1 85 ? 11.530 -8.049 -18.959 1.00 96.50 85 SER A O 1
ATOM 689 N N . LYS A 1 86 ? 12.192 -10.181 -18.888 1.00 96.19 86 LYS A N 1
ATOM 690 C CA . LYS A 1 86 ? 11.060 -10.605 -18.048 1.00 96.19 86 LYS A CA 1
ATOM 691 C C . LYS A 1 86 ? 11.052 -9.894 -16.689 1.00 96.19 86 LYS A C 1
ATOM 693 O O . LYS A 1 86 ? 9.979 -9.572 -16.187 1.00 96.19 86 LYS A O 1
ATOM 698 N N . GLU A 1 87 ? 12.221 -9.667 -16.094 1.00 96.50 87 GLU A N 1
ATOM 699 C CA . GLU A 1 87 ? 12.343 -8.995 -14.794 1.00 96.50 87 GLU A CA 1
ATOM 700 C C . GLU A 1 87 ? 12.111 -7.492 -14.907 1.00 96.50 87 GLU A C 1
ATOM 702 O O . GLU A 1 87 ? 11.370 -6.934 -14.102 1.00 96.50 87 GLU A O 1
ATOM 707 N N . GLU A 1 88 ? 12.641 -6.852 -15.950 1.00 97.06 88 GLU A N 1
ATOM 708 C CA . GLU A 1 88 ? 12.370 -5.442 -16.243 1.00 97.06 88 GLU A CA 1
ATOM 709 C C . GLU A 1 88 ? 10.883 -5.190 -16.504 1.00 97.06 88 GLU A C 1
ATOM 711 O O . GLU A 1 88 ? 10.328 -4.226 -15.981 1.00 97.06 88 GLU A O 1
ATOM 716 N N . ASN A 1 89 ? 10.208 -6.077 -17.243 1.00 97.00 89 ASN A N 1
ATOM 717 C CA . ASN A 1 89 ? 8.757 -6.002 -17.430 1.00 97.00 89 ASN A CA 1
ATOM 718 C C . ASN A 1 89 ? 8.010 -6.044 -16.089 1.00 97.00 89 ASN A C 1
ATOM 720 O O . ASN A 1 89 ? 7.134 -5.218 -15.846 1.00 97.00 89 ASN A O 1
ATOM 724 N N . LYS A 1 90 ? 8.387 -6.959 -15.188 1.00 97.62 90 LYS A N 1
ATOM 725 C CA . LYS A 1 90 ? 7.772 -7.056 -13.857 1.00 97.62 90 LYS A CA 1
ATOM 726 C C . LYS A 1 90 ? 8.056 -5.842 -12.983 1.00 97.62 90 LYS A C 1
ATOM 728 O O . LYS A 1 90 ? 7.162 -5.403 -12.270 1.00 97.62 90 LYS A O 1
ATOM 733 N N . LEU A 1 91 ? 9.271 -5.297 -13.026 1.00 97.25 91 LEU A N 1
ATOM 734 C CA . LEU A 1 91 ? 9.613 -4.090 -12.277 1.00 97.25 91 LEU A CA 1
ATOM 735 C C . LEU A 1 91 ? 8.854 -2.874 -12.820 1.00 97.25 91 LEU A C 1
ATOM 737 O O . LEU A 1 91 ? 8.359 -2.061 -12.044 1.00 97.25 91 LEU A O 1
ATOM 741 N N . TYR A 1 92 ? 8.707 -2.766 -14.142 1.00 97.06 92 TYR A N 1
ATOM 742 C CA . TYR A 1 92 ? 7.872 -1.733 -14.748 1.00 97.06 92 TYR A CA 1
ATOM 743 C C . TYR A 1 92 ? 6.428 -1.852 -14.251 1.00 97.06 92 TYR A C 1
ATOM 745 O O . TYR A 1 92 ? 5.845 -0.859 -13.816 1.00 97.06 92 TYR A O 1
ATOM 753 N N . ASP A 1 93 ? 5.880 -3.070 -14.249 1.00 97.38 93 ASP A N 1
ATOM 754 C CA . ASP A 1 93 ? 4.524 -3.330 -13.771 1.00 97.38 93 ASP A CA 1
ATOM 755 C C . ASP A 1 93 ? 4.374 -3.043 -12.271 1.00 97.38 93 ASP A C 1
ATOM 757 O O . ASP A 1 93 ? 3.362 -2.468 -11.867 1.00 97.38 93 ASP A O 1
ATOM 761 N N . LEU A 1 94 ? 5.385 -3.349 -11.453 1.00 96.69 94 LEU A N 1
ATOM 762 C CA . LEU A 1 94 ? 5.410 -3.016 -10.026 1.00 96.69 94 LEU A CA 1
ATOM 763 C C . LEU A 1 94 ? 5.356 -1.498 -9.795 1.00 96.69 94 LEU A C 1
ATOM 765 O O . LEU A 1 94 ? 4.709 -1.042 -8.857 1.00 96.69 94 LEU A O 1
ATOM 769 N N . ILE A 1 95 ? 6.005 -0.712 -10.659 1.00 95.38 95 ILE A N 1
ATOM 770 C CA . ILE A 1 95 ? 5.996 0.754 -10.594 1.00 95.38 95 ILE A CA 1
ATOM 771 C C . ILE A 1 95 ? 4.636 1.320 -11.029 1.00 95.38 95 ILE A C 1
ATOM 773 O O . ILE A 1 95 ? 4.108 2.223 -10.379 1.00 95.38 95 ILE A O 1
ATOM 777 N N . CYS A 1 96 ? 4.064 0.834 -12.136 1.00 96.44 96 CYS A N 1
ATOM 778 C CA . CYS A 1 96 ? 2.891 1.473 -12.736 1.00 96.44 96 CYS A CA 1
ATOM 779 C C . CYS A 1 96 ? 1.550 1.012 -12.164 1.00 96.44 96 CYS A C 1
ATOM 781 O O . CYS A 1 96 ? 0.655 1.832 -11.952 1.00 96.44 96 CYS A O 1
ATOM 783 N N . THR A 1 97 ? 1.399 -0.290 -11.919 1.00 97.81 97 THR A N 1
ATOM 784 C CA . THR A 1 97 ? 0.129 -0.912 -11.518 1.00 97.81 97 THR A CA 1
ATOM 785 C C . THR A 1 97 ? -0.475 -0.302 -10.248 1.00 97.81 97 THR A C 1
ATOM 787 O O . THR A 1 97 ? -1.664 0.023 -10.287 1.00 97.81 97 THR A O 1
ATOM 790 N N . PRO A 1 98 ? 0.275 -0.050 -9.152 1.00 97.06 98 PRO A N 1
ATOM 791 C CA . PRO A 1 98 ? -0.305 0.578 -7.961 1.00 97.06 98 PRO A CA 1
ATOM 792 C C . PRO A 1 98 ? -0.816 2.002 -8.217 1.00 97.06 98 PRO A C 1
ATOM 794 O O . PRO A 1 98 ? -1.812 2.425 -7.624 1.00 97.06 98 PRO A O 1
ATOM 797 N N . VAL A 1 99 ? -0.167 2.755 -9.109 1.00 97.44 99 VAL A N 1
ATOM 798 C CA . VAL A 1 99 ? -0.587 4.122 -9.450 1.00 97.44 99 VAL A CA 1
ATOM 799 C C . VAL A 1 99 ? -1.836 4.103 -10.327 1.00 97.44 99 VAL A C 1
ATOM 801 O O . VAL A 1 99 ? -2.775 4.859 -10.068 1.00 97.44 99 VAL A O 1
ATOM 804 N N . ASP A 1 100 ? -1.888 3.206 -11.314 1.00 97.75 100 ASP A N 1
ATOM 805 C CA . ASP A 1 100 ? -3.088 2.992 -12.123 1.00 97.75 100 ASP A CA 1
ATOM 806 C C . ASP A 1 100 ? -4.267 2.538 -11.228 1.00 97.75 100 ASP A C 1
ATOM 808 O O . ASP A 1 100 ? -5.359 3.105 -11.318 1.00 97.75 100 ASP A O 1
ATOM 812 N N . ALA A 1 101 ? -4.044 1.617 -10.278 1.00 98.25 101 ALA A N 1
ATOM 813 C CA . ALA A 1 101 ? -5.049 1.192 -9.296 1.00 98.25 101 ALA A CA 1
ATOM 814 C C . ALA A 1 101 ? -5.601 2.376 -8.482 1.00 98.25 101 ALA A C 1
ATOM 816 O O . ALA A 1 101 ? -6.816 2.526 -8.312 1.00 98.25 101 ALA A O 1
ATOM 817 N N . TYR A 1 102 ? -4.717 3.264 -8.018 1.00 97.88 102 TYR A N 1
ATOM 818 C CA . TYR A 1 102 ? -5.109 4.461 -7.275 1.00 97.88 102 TYR A CA 1
ATOM 819 C C . TYR A 1 102 ? -5.934 5.442 -8.121 1.00 97.88 102 TYR A C 1
ATOM 821 O O . TYR A 1 102 ? -6.870 6.068 -7.611 1.00 97.88 102 TYR A O 1
ATOM 829 N N . LEU A 1 103 ? -5.640 5.569 -9.417 1.00 97.38 103 LEU A N 1
ATOM 830 C CA . LEU A 1 103 ? -6.450 6.375 -10.330 1.00 97.38 103 LEU A CA 1
ATOM 831 C C . LEU A 1 103 ? -7.853 5.804 -10.524 1.00 97.38 103 LEU A C 1
ATOM 833 O O . LEU A 1 103 ? -8.822 6.566 -10.475 1.00 97.38 103 LEU A O 1
ATOM 837 N N . PHE A 1 104 ? -7.991 4.489 -10.698 1.00 98.12 104 PHE A N 1
ATOM 838 C CA . PHE A 1 104 ? -9.310 3.849 -10.761 1.00 98.12 104 PHE A CA 1
ATOM 839 C C . PHE A 1 104 ? -10.092 4.050 -9.460 1.00 98.12 104 PHE A C 1
ATOM 841 O O . PHE A 1 104 ? -11.259 4.446 -9.502 1.00 98.12 104 PHE A O 1
ATOM 848 N N . TYR A 1 105 ? -9.428 3.933 -8.307 1.00 97.88 105 TYR A N 1
ATOM 849 C CA . TYR A 1 105 ? -10.018 4.269 -7.010 1.00 97.88 105 TYR A CA 1
ATOM 850 C C . TYR A 1 105 ? -10.537 5.715 -6.962 1.00 97.88 105 TYR A C 1
ATOM 852 O O . TYR A 1 105 ? -11.671 5.957 -6.541 1.00 97.88 105 TYR A O 1
ATOM 860 N N . LYS A 1 106 ? -9.750 6.690 -7.435 1.00 96.31 106 LYS A N 1
ATOM 861 C CA . LYS A 1 106 ? -10.165 8.104 -7.499 1.00 96.31 106 LYS A CA 1
ATOM 862 C C . LYS A 1 106 ? -11.347 8.336 -8.438 1.00 96.31 106 LYS A C 1
ATOM 864 O O . LYS A 1 106 ? -12.191 9.182 -8.146 1.00 96.31 106 LYS A O 1
ATOM 869 N N . LYS A 1 107 ? -11.434 7.565 -9.521 1.00 95.56 107 LYS A N 1
ATOM 870 C CA . LYS A 1 107 ? -12.560 7.560 -10.466 1.00 95.56 107 LYS A CA 1
ATOM 871 C C . LYS A 1 107 ? -13.775 6.765 -9.974 1.00 95.56 107 LYS A C 1
ATOM 873 O O . LYS A 1 107 ? -14.785 6.740 -10.668 1.00 95.56 107 LYS A O 1
ATOM 878 N N . LYS A 1 108 ? -13.700 6.168 -8.777 1.00 96.94 108 LYS A N 1
ATOM 879 C CA . LYS A 1 108 ? -14.724 5.295 -8.180 1.00 96.94 108 LYS A CA 1
ATOM 880 C C . LYS A 1 108 ? -14.977 3.996 -8.955 1.00 96.94 108 LYS A C 1
ATOM 882 O O . LYS A 1 108 ? -16.001 3.352 -8.752 1.00 96.94 108 LYS A O 1
ATOM 887 N N . ASP A 1 109 ? -14.038 3.587 -9.803 1.00 98.19 109 ASP A N 1
ATOM 888 C CA . ASP A 1 109 ? -14.025 2.247 -10.387 1.00 98.19 109 ASP A CA 1
ATOM 889 C C . ASP A 1 109 ? -13.316 1.293 -9.417 1.00 98.19 109 ASP A C 1
ATOM 891 O O . ASP A 1 109 ? -12.129 0.977 -9.540 1.00 98.19 109 ASP A O 1
ATOM 895 N N . TYR A 1 110 ? -14.048 0.903 -8.375 1.00 98.44 110 TYR A N 1
ATOM 896 C CA . TYR A 1 110 ? -13.511 0.098 -7.280 1.00 98.44 110 TYR A CA 1
ATOM 897 C C . TYR A 1 110 ? -13.199 -1.339 -7.692 1.00 98.44 110 TYR A C 1
ATOM 899 O O . TYR A 1 110 ? -12.242 -1.917 -7.183 1.00 98.44 110 TYR A O 1
ATOM 907 N N . VAL A 1 111 ? -13.939 -1.894 -8.654 1.00 98.06 111 VAL A N 1
ATOM 908 C CA . VAL A 1 111 ? -13.693 -3.246 -9.172 1.00 98.06 111 VAL A CA 1
ATOM 909 C C . VAL A 1 111 ? -12.326 -3.306 -9.851 1.00 98.06 111 VAL A C 1
ATOM 911 O O . VAL A 1 111 ? -11.513 -4.176 -9.526 1.00 98.06 111 VAL A O 1
ATOM 914 N N . THR A 1 112 ? -12.037 -2.355 -10.743 1.00 98.50 112 THR A N 1
ATOM 915 C CA . THR A 1 112 ? -10.733 -2.293 -11.412 1.00 98.50 112 THR A CA 1
ATOM 916 C C . THR A 1 112 ? -9.620 -1.955 -10.423 1.00 98.50 112 THR A C 1
ATOM 918 O O . THR A 1 112 ? -8.560 -2.579 -10.472 1.00 98.50 112 THR A O 1
ATOM 921 N N . ALA A 1 113 ? -9.865 -1.040 -9.478 1.00 98.56 113 ALA A N 1
ATOM 922 C CA . ALA A 1 113 ? -8.895 -0.713 -8.435 1.00 98.56 113 ALA A CA 1
ATOM 923 C C . ALA A 1 113 ? -8.491 -1.951 -7.614 1.00 98.56 113 ALA A C 1
ATOM 925 O O . ALA A 1 113 ? -7.302 -2.234 -7.500 1.00 98.56 113 ALA A O 1
ATOM 926 N N . ILE A 1 114 ? -9.457 -2.741 -7.123 1.00 98.62 114 ILE A N 1
ATOM 927 C CA . ILE A 1 114 ? -9.194 -3.980 -6.369 1.00 98.62 114 ILE A CA 1
ATOM 928 C C . ILE A 1 114 ? -8.387 -4.972 -7.208 1.00 98.62 114 ILE A C 1
ATOM 930 O O . ILE A 1 114 ? -7.410 -5.539 -6.717 1.00 98.62 114 ILE A O 1
ATOM 934 N N . LYS A 1 115 ? -8.771 -5.172 -8.475 1.00 98.50 115 LYS A N 1
ATOM 935 C CA . LYS A 1 115 ? -8.072 -6.091 -9.380 1.00 98.50 115 LYS A CA 1
ATOM 936 C C . LYS A 1 115 ? -6.595 -5.713 -9.526 1.00 98.50 115 LYS A C 1
ATOM 938 O O . LYS A 1 115 ? -5.729 -6.559 -9.325 1.00 98.50 115 LYS A O 1
ATOM 943 N N . MET A 1 116 ? -6.307 -4.447 -9.821 1.00 98.50 116 MET A N 1
ATOM 944 C CA . MET A 1 116 ? -4.935 -3.965 -10.008 1.00 98.50 116 MET A CA 1
ATOM 945 C C . MET A 1 116 ? -4.139 -3.947 -8.697 1.00 98.50 116 MET A C 1
ATOM 947 O O . MET A 1 116 ? -2.943 -4.237 -8.678 1.00 98.50 116 MET A O 1
ATOM 951 N N . THR A 1 117 ? -4.793 -3.669 -7.569 1.00 98.56 117 THR A N 1
ATOM 952 C CA . THR A 1 117 ? -4.169 -3.797 -6.250 1.00 98.56 117 THR A CA 1
ATOM 953 C C . THR A 1 117 ? -3.792 -5.255 -5.950 1.00 98.56 117 THR A C 1
ATOM 955 O O . THR A 1 117 ? -2.679 -5.495 -5.488 1.00 98.56 117 THR A O 1
ATOM 958 N N . LYS A 1 118 ? -4.636 -6.243 -6.296 1.00 98.38 118 LYS A N 1
ATOM 959 C CA . LYS A 1 118 ? -4.281 -7.676 -6.209 1.00 98.38 118 LYS A CA 1
ATOM 960 C C . LYS A 1 118 ? -3.105 -8.027 -7.128 1.00 98.38 118 LYS A C 1
ATOM 962 O O . LYS A 1 118 ? -2.189 -8.722 -6.702 1.00 98.38 118 LYS A O 1
ATOM 967 N N . GLU A 1 119 ? -3.102 -7.540 -8.368 1.00 98.31 119 GLU A N 1
ATOM 968 C CA . GLU A 1 119 ? -1.974 -7.734 -9.296 1.00 98.31 119 GLU A CA 1
ATOM 969 C C . GLU A 1 119 ? -0.667 -7.171 -8.717 1.00 98.31 119 GLU A C 1
ATOM 971 O O . GLU A 1 119 ? 0.374 -7.824 -8.795 1.00 98.31 119 GLU A O 1
ATOM 976 N N . THR A 1 120 ? -0.732 -6.017 -8.047 1.00 98.19 120 THR A N 1
ATOM 977 C CA . THR A 1 120 ? 0.418 -5.430 -7.346 1.00 98.19 120 THR A CA 1
ATOM 978 C C . THR A 1 120 ? 0.914 -6.337 -6.217 1.00 98.19 120 THR A C 1
ATOM 980 O O . THR A 1 120 ? 2.104 -6.610 -6.162 1.00 98.19 120 THR A O 1
ATOM 983 N N . MET A 1 121 ? 0.028 -6.900 -5.384 1.00 98.44 121 MET A N 1
ATOM 984 C CA . MET A 1 121 ? 0.422 -7.839 -4.314 1.00 98.44 121 MET A CA 1
ATOM 985 C C . MET A 1 121 ? 1.150 -9.088 -4.845 1.00 98.44 121 MET A C 1
ATOM 987 O O . MET A 1 121 ? 2.050 -9.632 -4.197 1.00 98.44 121 MET A O 1
ATOM 991 N N . ILE A 1 122 ? 0.760 -9.566 -6.030 1.00 98.19 122 ILE A N 1
ATOM 992 C CA . ILE A 1 122 ? 1.410 -10.702 -6.698 1.00 98.19 122 ILE A CA 1
ATOM 993 C C . ILE A 1 122 ? 2.806 -10.301 -7.193 1.00 98.19 122 ILE A C 1
ATOM 995 O O . ILE A 1 122 ? 3.758 -11.064 -7.029 1.00 98.19 122 ILE A O 1
ATOM 999 N N . LEU A 1 123 ? 2.944 -9.103 -7.770 1.00 97.69 123 LEU A N 1
ATOM 1000 C CA . LEU A 1 123 ? 4.242 -8.552 -8.170 1.00 97.69 123 LEU A CA 1
ATOM 1001 C C . LEU A 1 123 ? 5.150 -8.326 -6.959 1.00 97.69 123 LEU A C 1
ATOM 1003 O O . LEU A 1 123 ? 6.325 -8.676 -7.017 1.00 97.69 123 LEU A O 1
ATOM 1007 N N . ASP A 1 124 ? 4.607 -7.826 -5.851 1.00 97.56 124 ASP A N 1
ATOM 1008 C CA . ASP A 1 124 ? 5.344 -7.653 -4.602 1.00 97.56 124 ASP A CA 1
ATOM 1009 C C . ASP A 1 124 ? 5.924 -8.987 -4.114 1.00 97.56 124 ASP A C 1
ATOM 1011 O O . ASP A 1 124 ? 7.112 -9.083 -3.808 1.00 97.56 124 ASP A O 1
ATOM 1015 N N . SER A 1 125 ? 5.110 -10.048 -4.149 1.00 97.38 125 SER A N 1
ATOM 1016 C CA . SER A 1 125 ? 5.525 -11.407 -3.768 1.00 97.38 125 SER A CA 1
ATOM 1017 C C . SER A 1 125 ? 6.666 -11.951 -4.630 1.00 97.38 125 SER A C 1
ATOM 1019 O O . SER A 1 125 ? 7.448 -12.781 -4.179 1.00 97.38 125 SER A O 1
ATOM 1021 N N . TYR A 1 126 ? 6.778 -11.499 -5.881 1.00 97.31 126 TYR A N 1
ATOM 1022 C CA . TYR A 1 126 ? 7.887 -11.890 -6.748 1.00 97.31 126 TYR A CA 1
ATOM 1023 C C . TYR A 1 126 ? 9.217 -11.265 -6.307 1.00 97.31 126 TYR A C 1
ATOM 1025 O O . TYR A 1 126 ? 10.265 -11.883 -6.482 1.00 97.31 126 TYR A O 1
ATOM 1033 N N . PHE A 1 127 ? 9.182 -10.049 -5.758 1.00 96.88 127 PHE A N 1
ATOM 1034 C CA . PHE A 1 127 ? 10.380 -9.282 -5.424 1.00 96.88 127 PHE A CA 1
ATOM 1035 C C . PHE A 1 127 ? 10.752 -9.314 -3.936 1.00 96.88 127 PHE A C 1
ATOM 1037 O O . PHE A 1 127 ? 11.900 -9.015 -3.619 1.00 96.88 127 PHE A O 1
ATOM 1044 N N . GLU A 1 128 ? 9.844 -9.688 -3.030 1.00 95.19 128 GLU A N 1
ATOM 1045 C CA . GLU A 1 128 ? 10.052 -9.592 -1.573 1.00 95.19 128 GLU A CA 1
ATOM 1046 C C . GLU A 1 128 ? 11.235 -10.417 -1.033 1.00 95.19 128 GLU A C 1
ATOM 1048 O O . GLU A 1 128 ? 11.851 -10.019 -0.044 1.00 95.19 128 GLU A O 1
ATOM 1053 N N . GLU A 1 129 ? 11.615 -11.515 -1.699 1.00 94.50 129 GLU A N 1
ATOM 1054 C CA . GLU A 1 129 ? 12.802 -12.303 -1.324 1.00 94.50 129 GLU A CA 1
ATOM 1055 C C . GLU A 1 129 ? 14.108 -11.550 -1.600 1.00 94.50 129 GLU A C 1
ATOM 1057 O O . GLU A 1 129 ? 15.022 -11.572 -0.778 1.00 94.50 129 GLU A O 1
ATOM 1062 N N . GLN A 1 130 ? 14.189 -10.852 -2.734 1.00 94.88 130 GLN A N 1
ATOM 1063 C CA . GLN A 1 130 ? 15.386 -10.110 -3.139 1.00 94.88 130 GLN A CA 1
ATOM 1064 C C . GLN A 1 130 ? 15.410 -8.687 -2.566 1.00 94.88 130 GLN A C 1
ATOM 1066 O O . GLN A 1 130 ? 16.479 -8.147 -2.281 1.00 94.88 130 GLN A O 1
ATOM 1071 N N . PHE A 1 131 ? 14.237 -8.082 -2.383 1.00 94.25 131 PHE A N 1
ATOM 1072 C CA . PHE A 1 131 ? 14.059 -6.711 -1.922 1.00 94.25 131 PHE A CA 1
ATOM 1073 C C . PHE A 1 131 ? 13.047 -6.687 -0.769 1.00 94.25 131 PHE A C 1
ATOM 1075 O O . PHE A 1 131 ? 11.867 -6.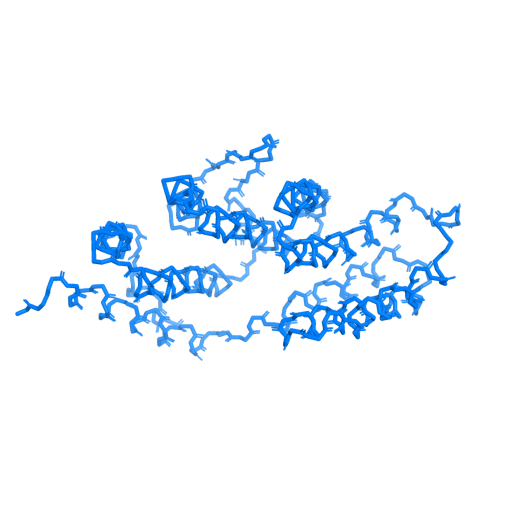406 -0.988 1.00 94.25 131 PHE A O 1
ATOM 1082 N N . PRO A 1 132 ? 13.489 -6.940 0.479 1.00 91.31 132 PRO A N 1
ATOM 1083 C CA . PRO A 1 132 ? 12.593 -7.095 1.626 1.00 91.31 132 PRO A CA 1
ATOM 1084 C C . PRO A 1 132 ? 11.649 -5.914 1.871 1.00 91.31 132 PRO A C 1
ATOM 1086 O O . PRO A 1 132 ? 10.561 -6.103 2.410 1.00 91.31 132 PRO A O 1
ATOM 1089 N N . ILE A 1 133 ? 12.023 -4.698 1.461 1.00 90.50 133 ILE A N 1
ATOM 1090 C CA . ILE A 1 133 ? 11.181 -3.500 1.599 1.00 90.50 133 ILE A CA 1
ATOM 1091 C C . ILE A 1 133 ? 9.846 -3.624 0.851 1.00 90.50 133 ILE A C 1
ATOM 1093 O O . ILE A 1 133 ? 8.837 -3.059 1.273 1.00 90.50 133 ILE A O 1
ATOM 1097 N N . VAL A 1 134 ? 9.814 -4.412 -0.226 1.00 94.50 134 VAL A N 1
ATOM 1098 C CA . VAL A 1 134 ? 8.615 -4.666 -1.032 1.00 94.50 134 VAL A CA 1
ATOM 1099 C C . VAL A 1 134 ? 7.538 -5.391 -0.214 1.00 94.50 134 VAL A C 1
ATOM 1101 O O . VAL A 1 134 ? 6.350 -5.186 -0.446 1.00 94.50 134 VAL A O 1
ATOM 1104 N N . PHE A 1 135 ? 7.916 -6.127 0.836 1.00 96.12 135 PHE A N 1
ATOM 1105 C CA . PHE A 1 135 ? 6.955 -6.727 1.763 1.00 96.12 135 PHE A CA 1
ATOM 1106 C C . PHE A 1 135 ? 6.062 -5.678 2.451 1.00 96.12 135 PHE A C 1
ATOM 1108 O O . PHE A 1 135 ? 4.861 -5.883 2.617 1.00 96.12 135 PHE A O 1
ATOM 1115 N N . TYR A 1 136 ? 6.606 -4.507 2.796 1.00 94.50 136 TYR A N 1
ATOM 1116 C CA . TYR A 1 136 ? 5.807 -3.419 3.374 1.00 94.50 136 TYR A CA 1
ATOM 1117 C C . TYR A 1 136 ? 4.898 -2.763 2.334 1.00 94.50 136 TYR A C 1
ATOM 1119 O O . TYR A 1 136 ? 3.762 -2.408 2.646 1.00 94.50 136 TYR A O 1
ATOM 1127 N N . HIS A 1 137 ? 5.345 -2.667 1.081 1.00 95.19 137 HIS A N 1
ATOM 1128 C CA . HIS A 1 137 ? 4.489 -2.225 -0.018 1.00 95.19 137 HIS A CA 1
ATOM 1129 C C . HIS A 1 137 ? 3.319 -3.192 -0.253 1.00 95.19 137 HIS A C 1
ATOM 1131 O O . HIS A 1 137 ? 2.182 -2.755 -0.426 1.00 95.19 137 HIS A O 1
ATOM 1137 N N . LYS A 1 138 ? 3.558 -4.497 -0.117 1.00 97.19 138 LYS A N 1
ATOM 1138 C CA . LYS A 1 138 ? 2.535 -5.547 -0.170 1.00 97.19 138 LYS A CA 1
ATOM 1139 C C . LYS A 1 138 ? 1.478 -5.414 0.929 1.00 97.19 138 LYS A C 1
ATOM 1141 O O . LYS A 1 138 ? 0.286 -5.597 0.670 1.00 97.19 138 LYS A O 1
ATOM 1146 N N . ILE A 1 139 ? 1.890 -5.075 2.155 1.00 97.62 139 ILE A N 1
ATOM 1147 C CA . ILE A 1 139 ? 0.975 -4.760 3.270 1.00 97.62 139 ILE A CA 1
ATOM 1148 C C . ILE A 1 139 ? 0.195 -3.474 2.964 1.00 97.62 139 ILE A C 1
ATOM 1150 O O . ILE A 1 139 ? -1.025 -3.427 3.135 1.00 97.62 139 ILE A O 1
ATOM 1154 N N . GLN A 1 140 ? 0.865 -2.452 2.424 1.00 96.25 140 GLN A N 1
ATOM 1155 C CA . GLN A 1 140 ? 0.226 -1.205 2.000 1.00 96.25 140 GLN A CA 1
ATOM 1156 C C . GLN A 1 140 ? -0.858 -1.446 0.936 1.00 96.25 140 GLN A C 1
ATOM 1158 O O . GLN A 1 140 ? -1.882 -0.755 0.950 1.00 96.25 140 GLN A O 1
ATOM 1163 N N . GLN A 1 141 ? -0.683 -2.435 0.051 1.00 97.75 141 GLN A N 1
ATOM 1164 C CA . GLN A 1 141 ? -1.726 -2.844 -0.889 1.00 97.75 141 GLN A CA 1
ATOM 1165 C C . GLN A 1 141 ? -2.946 -3.447 -0.182 1.00 97.75 141 GLN A C 1
ATOM 1167 O O . GLN A 1 141 ? -4.070 -3.153 -0.584 1.00 97.75 141 GLN A O 1
ATOM 1172 N N . MET A 1 142 ? -2.782 -4.215 0.902 1.00 98.06 142 MET A N 1
ATOM 1173 C CA . MET A 1 142 ? -3.935 -4.698 1.684 1.00 98.06 142 MET A CA 1
ATOM 1174 C C . MET A 1 142 ? -4.695 -3.535 2.316 1.00 98.06 142 MET A C 1
ATOM 1176 O O . MET A 1 142 ? -5.921 -3.479 2.247 1.00 98.06 142 MET A O 1
ATOM 1180 N N . GLN A 1 143 ? -3.977 -2.552 2.859 1.00 97.75 143 GLN A N 1
ATOM 1181 C CA . GLN A 1 143 ? -4.600 -1.335 3.376 1.00 97.75 143 GLN A CA 1
ATOM 1182 C C . GLN A 1 143 ? -5.320 -0.548 2.265 1.00 97.75 143 GLN A C 1
ATOM 1184 O O . GLN A 1 143 ? -6.375 0.034 2.497 1.00 97.75 143 GLN A O 1
ATOM 1189 N N . ASN A 1 144 ? -4.812 -0.553 1.027 1.00 97.69 144 ASN A N 1
ATOM 1190 C CA . ASN A 1 144 ? -5.533 0.038 -0.106 1.00 97.69 144 ASN A CA 1
ATOM 1191 C C . ASN A 1 144 ? -6.870 -0.667 -0.378 1.00 97.69 144 ASN A C 1
ATOM 1193 O O . ASN A 1 144 ? -7.854 0.009 -0.675 1.00 97.69 144 ASN A O 1
ATOM 1197 N N . ILE A 1 145 ? -6.941 -1.991 -0.214 1.00 98.56 145 ILE A N 1
ATOM 1198 C CA . ILE A 1 145 ? -8.204 -2.733 -0.313 1.00 98.56 145 ILE A CA 1
ATOM 1199 C C . ILE A 1 145 ? -9.179 -2.326 0.801 1.00 98.56 145 ILE A C 1
ATOM 1201 O O . ILE A 1 145 ? -10.342 -2.050 0.508 1.00 98.56 145 ILE A O 1
ATOM 1205 N N . SER A 1 146 ? -8.731 -2.201 2.057 1.00 98.31 146 SER A N 1
ATOM 1206 C CA . SER A 1 146 ? -9.624 -1.763 3.146 1.00 98.31 146 SER A CA 1
ATOM 1207 C C . SER A 1 146 ? -10.152 -0.339 2.924 1.00 98.31 146 SER A C 1
ATOM 1209 O O . SER A 1 146 ? -11.342 -0.084 3.118 1.00 98.31 146 SER A O 1
ATOM 1211 N N . ARG A 1 147 ? -9.315 0.576 2.408 1.00 97.69 147 ARG A N 1
ATOM 1212 C CA . ARG A 1 147 ? -9.737 1.924 1.976 1.00 97.69 147 ARG A CA 1
ATOM 1213 C C . ARG A 1 147 ? -10.848 1.863 0.925 1.00 97.69 147 ARG A C 1
ATOM 1215 O O . ARG A 1 147 ? -11.790 2.653 0.994 1.00 97.69 147 ARG A O 1
ATOM 1222 N N . ILE A 1 148 ? -10.750 0.949 -0.044 1.00 98.38 148 ILE A N 1
ATOM 1223 C CA . ILE A 1 148 ? -11.793 0.742 -1.059 1.00 98.38 148 ILE A CA 1
ATOM 1224 C C . ILE A 1 148 ? -13.088 0.257 -0.397 1.00 98.38 148 ILE A C 1
ATOM 1226 O O . ILE A 1 148 ? -14.136 0.861 -0.623 1.00 98.38 148 ILE A O 1
ATOM 1230 N N . TYR A 1 149 ? -13.027 -0.746 0.482 1.00 98.44 149 TYR A N 1
ATOM 1231 C CA . TYR A 1 149 ? -14.211 -1.246 1.188 1.00 98.44 149 TYR A CA 1
ATOM 1232 C C . TYR A 1 149 ? -14.899 -0.178 2.046 1.00 98.44 149 TYR A C 1
ATOM 1234 O O . TYR A 1 149 ? -16.122 -0.048 1.982 1.00 98.44 149 TYR A O 1
ATOM 1242 N N . PHE A 1 150 ? -14.151 0.679 2.748 1.00 97.62 150 PHE A N 1
ATOM 1243 C CA . PHE A 1 150 ? -14.747 1.826 3.442 1.00 97.62 150 PHE A CA 1
ATOM 1244 C C . PHE A 1 150 ? -15.476 2.782 2.489 1.00 97.62 150 PHE A C 1
ATOM 1246 O O . PHE A 1 150 ? -16.570 3.259 2.803 1.00 97.62 150 PHE A O 1
ATOM 1253 N N . ARG A 1 151 ? -14.917 3.058 1.301 1.00 95.88 151 ARG A N 1
ATOM 1254 C CA . ARG A 1 151 ? -15.601 3.890 0.293 1.00 95.88 151 ARG A CA 1
ATOM 1255 C C . ARG A 1 151 ? -16.877 3.250 -0.235 1.00 95.88 151 ARG A C 1
ATOM 1257 O O . ARG A 1 151 ? -17.832 3.974 -0.499 1.00 95.88 151 ARG A O 1
ATOM 1264 N N . GLU A 1 152 ? -16.903 1.928 -0.339 1.00 96.69 152 GLU A N 1
ATOM 1265 C CA . GLU A 1 152 ? -18.088 1.152 -0.711 1.00 96.69 152 GLU A CA 1
ATOM 1266 C C . GLU A 1 152 ? -19.073 0.926 0.450 1.00 96.69 152 GLU A C 1
ATOM 1268 O O . GLU A 1 152 ? -20.071 0.238 0.262 1.00 96.69 152 GLU A O 1
ATOM 1273 N N . GLN A 1 153 ? -18.826 1.499 1.637 1.00 95.56 153 GLN A N 1
ATOM 1274 C CA . GLN A 1 153 ? -19.624 1.286 2.858 1.00 95.56 153 GLN A CA 1
ATOM 1275 C C . GLN A 1 153 ? -19.649 -0.176 3.350 1.00 95.56 153 GLN A C 1
ATOM 1277 O O . GLN A 1 153 ? -20.503 -0.555 4.151 1.00 95.56 153 GLN A O 1
ATOM 1282 N N . LYS A 1 154 ? -18.673 -0.983 2.925 1.00 97.50 154 LYS A N 1
ATOM 1283 C CA . LYS A 1 154 ? -18.442 -2.374 3.336 1.00 97.50 154 LYS A CA 1
ATOM 1284 C C . LYS A 1 154 ? -17.539 -2.417 4.570 1.00 97.50 154 LYS A C 1
ATOM 1286 O O . LYS A 1 154 ? -16.359 -2.754 4.497 1.00 97.50 154 LYS A O 1
ATOM 1291 N N . ILE A 1 155 ? -18.064 -1.938 5.697 1.00 97.31 155 ILE A N 1
ATOM 1292 C CA . ILE A 1 155 ? -17.263 -1.706 6.911 1.00 97.31 155 ILE A CA 1
ATOM 1293 C C . ILE A 1 155 ? -16.717 -3.015 7.476 1.00 97.31 155 ILE A C 1
ATOM 1295 O O . ILE A 1 155 ? -15.541 -3.074 7.818 1.00 97.31 155 ILE A O 1
ATOM 1299 N N . ASN A 1 156 ? -17.531 -4.068 7.520 1.00 97.50 156 ASN A N 1
ATOM 1300 C CA . ASN A 1 156 ? -17.109 -5.362 8.054 1.00 97.50 156 ASN A CA 1
ATOM 1301 C C . ASN A 1 156 ? -15.940 -5.928 7.240 1.00 97.50 156 ASN A C 1
ATOM 1303 O O . ASN A 1 156 ? -14.926 -6.328 7.799 1.00 97.50 156 ASN A O 1
ATOM 1307 N N . GLU A 1 157 ? -16.034 -5.884 5.913 1.00 98.25 157 GLU A N 1
ATOM 1308 C CA . GLU A 1 157 ? -14.979 -6.339 5.012 1.00 98.25 157 GLU A CA 1
ATOM 1309 C C . GLU A 1 157 ? -13.704 -5.499 5.153 1.00 98.25 157 GLU A C 1
ATOM 1311 O O . GLU A 1 157 ? -12.599 -6.040 5.106 1.00 98.25 157 GLU A O 1
ATOM 1316 N N . ALA A 1 158 ? -13.833 -4.185 5.369 1.00 98.38 158 ALA A N 1
ATOM 1317 C CA . ALA A 1 158 ? -12.692 -3.319 5.645 1.00 98.38 158 ALA A CA 1
ATOM 1318 C C . ALA A 1 158 ? -11.988 -3.700 6.958 1.00 98.38 158 ALA A C 1
ATOM 1320 O O . ALA A 1 158 ? -10.759 -3.806 6.983 1.00 98.38 158 ALA A O 1
ATOM 1321 N N . LEU A 1 159 ? -12.755 -3.932 8.029 1.00 98.19 159 LEU A N 1
ATOM 1322 C CA . LEU A 1 159 ? -12.225 -4.313 9.339 1.00 98.19 159 LEU A CA 1
ATOM 1323 C C . LEU A 1 159 ? -11.607 -5.716 9.333 1.00 98.19 159 LEU A C 1
ATOM 1325 O O . LEU A 1 159 ? -10.561 -5.903 9.944 1.00 98.19 159 LEU A O 1
ATOM 1329 N N . GLU A 1 160 ? -12.159 -6.676 8.587 1.00 98.12 160 GLU A N 1
ATOM 1330 C CA . GLU A 1 160 ? -11.550 -8.006 8.431 1.00 98.12 160 GLU A CA 1
ATOM 1331 C C . GLU A 1 160 ? -10.174 -7.933 7.751 1.00 98.12 160 GLU A C 1
ATOM 1333 O O . GLU A 1 160 ? -9.218 -8.565 8.200 1.00 98.12 160 GLU A O 1
ATOM 1338 N N . VAL A 1 161 ? -10.018 -7.096 6.717 1.00 98.38 161 VAL A N 1
ATOM 1339 C CA . VAL A 1 161 ? -8.699 -6.863 6.100 1.00 98.38 161 VAL A CA 1
ATOM 1340 C C . VAL A 1 161 ? -7.727 -6.233 7.100 1.00 98.38 161 VAL A C 1
ATOM 1342 O O . VAL A 1 161 ? -6.571 -6.646 7.187 1.00 98.38 161 VAL A O 1
ATOM 1345 N N . LEU A 1 162 ? -8.183 -5.250 7.877 1.00 98.38 162 LEU A N 1
ATOM 1346 C CA . LEU A 1 162 ? -7.354 -4.584 8.884 1.00 98.38 162 LEU A CA 1
ATOM 1347 C C . LEU A 1 162 ? -6.969 -5.521 10.030 1.00 98.38 162 LEU A C 1
ATOM 1349 O O . LEU A 1 162 ? -5.834 -5.479 10.494 1.00 98.38 162 LEU A O 1
ATOM 1353 N N . LYS A 1 163 ? -7.868 -6.415 10.442 1.00 97.75 163 LYS A N 1
ATOM 1354 C CA . LYS A 1 163 ? -7.593 -7.457 11.431 1.00 97.75 163 LYS A CA 1
ATOM 1355 C C . LYS A 1 163 ? -6.474 -8.383 10.967 1.00 97.75 163 LYS A C 1
ATOM 1357 O O . LYS A 1 163 ? -5.590 -8.695 11.762 1.00 97.75 163 LYS A O 1
ATOM 1362 N N . LEU A 1 164 ? -6.469 -8.779 9.691 1.00 98.31 164 LEU A N 1
ATOM 1363 C CA . LEU A 1 164 ? -5.367 -9.552 9.111 1.00 98.31 164 LEU A CA 1
ATOM 1364 C C . LEU A 1 164 ? -4.054 -8.757 9.144 1.00 98.31 164 LEU A C 1
ATOM 1366 O O . LEU A 1 164 ? -3.043 -9.281 9.606 1.00 98.31 164 LEU A O 1
ATOM 1370 N N . ILE A 1 165 ? -4.075 -7.485 8.727 1.00 98.19 165 ILE A N 1
ATOM 1371 C CA . ILE A 1 165 ? -2.896 -6.603 8.763 1.00 98.19 165 ILE A CA 1
ATOM 1372 C C . ILE A 1 165 ? -2.330 -6.495 10.186 1.00 98.19 165 ILE A C 1
ATOM 1374 O O . ILE A 1 165 ? -1.130 -6.679 10.376 1.00 98.19 165 ILE A O 1
ATOM 1378 N N . PHE A 1 166 ? -3.169 -6.238 11.193 1.00 97.25 166 PHE A N 1
ATOM 1379 C CA . PHE A 1 166 ? -2.720 -6.144 12.583 1.00 97.25 166 PHE A CA 1
ATOM 1380 C C . PHE A 1 166 ? -2.253 -7.490 13.140 1.00 97.25 166 PHE A C 1
ATOM 1382 O O . PHE A 1 166 ? -1.235 -7.521 13.823 1.00 97.25 166 PHE A O 1
ATOM 1389 N N . SER A 1 167 ? -2.906 -8.601 12.789 1.00 96.50 167 SER A N 1
ATOM 1390 C CA . SER A 1 167 ? -2.449 -9.946 13.176 1.00 96.50 167 SER A CA 1
ATOM 1391 C C . SER A 1 167 ? -1.039 -10.236 12.648 1.00 96.50 167 SER A C 1
ATOM 1393 O O . SER A 1 167 ? -0.212 -10.809 13.356 1.00 96.50 167 SER A O 1
ATOM 1395 N N . LEU A 1 168 ? -0.733 -9.799 11.424 1.00 96.94 168 LEU A N 1
ATOM 1396 C CA . LEU A 1 168 ? 0.609 -9.900 10.852 1.00 96.94 168 LEU A CA 1
ATOM 1397 C C . LEU A 1 168 ? 1.595 -8.945 11.541 1.00 96.94 168 LEU A C 1
ATOM 1399 O O . LEU A 1 168 ? 2.671 -9.363 11.953 1.00 96.94 168 LEU A O 1
ATOM 1403 N N . LEU A 1 169 ? 1.257 -7.659 11.663 1.00 94.75 169 LEU A N 1
ATOM 1404 C CA . LEU A 1 169 ? 2.191 -6.639 12.150 1.00 94.75 169 LEU A CA 1
ATOM 1405 C C . LEU A 1 169 ? 2.468 -6.736 13.656 1.00 94.75 169 LEU A C 1
ATOM 1407 O O . LEU A 1 169 ? 3.608 -6.521 14.068 1.00 94.75 169 LEU A O 1
ATOM 1411 N N . ILE A 1 170 ? 1.453 -7.038 14.466 1.00 93.75 170 ILE A N 1
ATOM 1412 C CA . ILE A 1 170 ? 1.528 -7.084 15.933 1.00 93.75 170 ILE A CA 1
ATOM 1413 C C . ILE A 1 170 ? 1.912 -8.492 16.378 1.00 93.75 170 ILE A C 1
ATOM 1415 O O . ILE A 1 170 ? 2.983 -8.681 16.952 1.00 93.75 170 ILE A O 1
ATOM 1419 N N . ASN A 1 171 ? 1.077 -9.480 16.046 1.00 92.88 171 ASN A N 1
ATOM 1420 C CA . ASN A 1 171 ? 1.214 -10.852 16.540 1.00 92.88 171 ASN A CA 1
ATOM 1421 C C . ASN A 1 171 ? 2.177 -11.707 15.699 1.00 92.88 171 ASN A C 1
ATOM 1423 O O . ASN A 1 171 ? 2.436 -12.854 16.053 1.00 92.88 171 ASN A O 1
ATOM 1427 N N . LYS A 1 172 ? 2.717 -11.166 14.592 1.00 93.88 172 LYS A N 1
ATOM 1428 C CA . LYS A 1 172 ? 3.583 -11.898 13.650 1.00 93.88 172 LYS A CA 1
ATOM 1429 C C . LYS A 1 172 ? 2.931 -13.188 13.146 1.00 93.88 172 LYS A C 1
ATOM 1431 O O . LYS A 1 172 ? 3.607 -14.186 12.911 1.00 93.88 172 LYS A O 1
ATOM 1436 N N . THR A 1 173 ? 1.614 -13.165 12.965 1.00 95.81 173 THR A N 1
ATOM 1437 C CA . THR A 1 173 ? 0.854 -14.301 12.446 1.00 95.81 173 THR A CA 1
ATOM 1438 C C . THR A 1 173 ? 0.982 -14.359 10.929 1.00 95.81 173 THR A C 1
ATOM 1440 O O . THR A 1 173 ? 0.800 -13.351 10.247 1.00 95.81 173 THR A O 1
ATOM 1443 N N . GLU A 1 174 ? 1.271 -15.541 10.387 1.00 97.50 174 GLU A N 1
ATOM 1444 C CA . GLU A 1 174 ? 1.179 -15.772 8.946 1.00 97.50 174 GLU A CA 1
ATOM 1445 C C . GLU A 1 174 ? -0.271 -15.628 8.479 1.00 97.50 174 GLU A C 1
ATOM 1447 O O . GLU A 1 174 ? -1.191 -16.201 9.065 1.00 97.50 174 GLU A O 1
ATOM 1452 N N . ILE A 1 175 ? -0.473 -14.866 7.405 1.00 98.12 175 ILE A N 1
ATOM 1453 C CA . ILE A 1 175 ? -1.800 -14.628 6.835 1.00 98.12 175 ILE A CA 1
ATOM 1454 C C . ILE A 1 175 ? -1.815 -14.940 5.340 1.00 98.12 175 ILE A C 1
ATOM 1456 O O . ILE A 1 175 ? -0.793 -14.900 4.653 1.00 98.12 175 ILE A O 1
ATOM 1460 N N . THR A 1 176 ? -3.009 -15.216 4.821 1.00 97.94 176 THR A N 1
ATOM 1461 C CA . THR A 1 176 ? -3.264 -15.329 3.383 1.00 97.94 176 THR A CA 1
ATOM 1462 C C . THR A 1 176 ? -4.446 -14.446 3.014 1.00 97.94 176 THR A C 1
ATOM 1464 O O . THR A 1 176 ? -5.483 -14.490 3.674 1.00 97.94 176 THR A O 1
ATOM 1467 N N . TYR A 1 177 ? -4.304 -13.654 1.952 1.00 97.69 177 TYR A N 1
ATOM 1468 C CA . TYR A 1 177 ? -5.367 -12.796 1.437 1.00 97.69 177 TYR A CA 1
ATOM 1469 C C . TYR A 1 177 ? -5.366 -12.805 -0.092 1.00 97.69 177 TYR A C 1
ATOM 1471 O O . TYR A 1 177 ? -4.322 -12.608 -0.701 1.00 97.69 177 TYR A O 1
ATOM 1479 N N . PHE A 1 178 ? -6.519 -13.056 -0.725 1.00 94.88 178 PHE A N 1
ATOM 1480 C CA . PHE A 1 178 ? -6.628 -13.217 -2.186 1.00 94.88 178 PHE A CA 1
ATOM 1481 C C . PHE A 1 178 ? -5.587 -14.171 -2.800 1.00 94.88 178 PHE A C 1
ATOM 1483 O O . PHE A 1 178 ? -5.051 -13.894 -3.875 1.00 94.88 178 PHE A O 1
ATOM 1490 N N . ASP A 1 179 ? -5.318 -15.292 -2.127 1.00 94.62 179 ASP A N 1
ATOM 1491 C CA . ASP A 1 179 ? -4.320 -16.296 -2.536 1.00 94.62 179 ASP A CA 1
ATOM 1492 C C . ASP A 1 179 ? -2.864 -15.791 -2.485 1.00 94.62 179 ASP A C 1
ATOM 1494 O O . ASP A 1 179 ? -1.957 -16.419 -3.026 1.00 94.62 179 ASP A O 1
ATOM 1498 N N . VAL A 1 180 ? -2.628 -14.653 -1.830 1.00 97.44 180 VAL A N 1
ATOM 1499 C CA . VAL A 1 180 ? -1.301 -14.092 -1.583 1.00 97.44 180 VAL A CA 1
ATOM 1500 C C . VAL A 1 180 ? -0.907 -14.368 -0.136 1.00 97.44 180 VAL A C 1
ATOM 1502 O O . VAL A 1 180 ? -1.629 -14.004 0.793 1.00 97.44 180 VAL A O 1
ATOM 1505 N N . HIS A 1 181 ? 0.246 -15.006 0.054 1.00 97.50 181 HIS A N 1
ATOM 1506 C CA . HIS A 1 181 ? 0.774 -15.379 1.367 1.00 97.50 181 HIS A CA 1
ATOM 1507 C C . HIS A 1 181 ? 1.665 -14.283 1.951 1.00 97.50 181 HIS A C 1
ATOM 1509 O O . HIS A 1 181 ? 2.454 -13.675 1.228 1.00 97.50 181 HIS A O 1
ATOM 1515 N N . TYR A 1 182 ? 1.575 -14.052 3.258 1.00 97.88 182 TYR A N 1
ATOM 1516 C CA . TYR A 1 182 ? 2.394 -13.082 3.981 1.00 97.88 182 TYR A CA 1
ATOM 1517 C C . TYR A 1 182 ? 3.096 -13.783 5.136 1.00 97.88 182 TYR A C 1
ATOM 1519 O O . TYR A 1 182 ? 2.514 -13.978 6.205 1.00 97.88 182 TYR A O 1
ATOM 1527 N N . HIS A 1 183 ? 4.354 -14.153 4.912 1.00 96.75 183 HIS A N 1
ATOM 1528 C CA . HIS A 1 183 ? 5.146 -14.832 5.925 1.00 96.75 183 HIS A CA 1
ATOM 1529 C C . HIS A 1 183 ? 5.801 -13.799 6.869 1.00 96.75 183 HIS A C 1
ATOM 1531 O O . HIS A 1 183 ? 6.510 -12.900 6.407 1.00 96.75 183 HIS A O 1
ATOM 1537 N N . PRO A 1 184 ? 5.625 -13.904 8.197 1.00 95.06 184 PRO A N 1
ATOM 1538 C CA . PRO A 1 184 ? 6.078 -12.890 9.155 1.00 95.06 184 PRO A CA 1
ATOM 1539 C C . PRO A 1 184 ? 7.602 -12.708 9.196 1.00 95.06 184 PRO A C 1
ATOM 1541 O O . PRO A 1 184 ? 8.075 -11.636 9.567 1.00 95.06 184 PRO A O 1
ATOM 1544 N N . SER A 1 185 ? 8.389 -13.700 8.763 1.00 94.38 185 SER A N 1
ATOM 1545 C CA . SER A 1 185 ? 9.858 -13.580 8.677 1.00 94.38 185 SER A CA 1
ATOM 1546 C C . SER A 1 185 ? 10.333 -12.407 7.807 1.00 94.38 185 SER A C 1
ATOM 1548 O O . SER A 1 185 ? 11.416 -11.875 8.043 1.00 94.38 185 SER A O 1
ATOM 1550 N N . PHE A 1 186 ? 9.537 -11.949 6.833 1.00 93.44 186 PHE A N 1
ATOM 1551 C CA . PHE A 1 186 ? 9.878 -10.774 6.026 1.00 93.44 186 PHE A CA 1
ATOM 1552 C C . PHE A 1 186 ? 9.805 -9.456 6.809 1.00 93.44 186 PHE A C 1
ATOM 1554 O O . PHE A 1 186 ? 10.490 -8.496 6.446 1.00 93.44 186 PHE A O 1
ATOM 1561 N N . LEU A 1 187 ? 9.048 -9.403 7.913 1.00 91.56 187 LEU A N 1
ATOM 1562 C CA . LEU A 1 187 ? 9.063 -8.255 8.825 1.00 91.56 187 LEU A CA 1
ATOM 1563 C C . LEU A 1 187 ? 10.449 -8.082 9.451 1.00 91.56 187 LEU A C 1
ATOM 1565 O O . LEU A 1 187 ? 10.951 -6.965 9.529 1.00 91.56 187 LEU A O 1
ATOM 1569 N N . GLU A 1 188 ? 11.078 -9.194 9.837 1.00 87.44 188 GLU A N 1
ATOM 1570 C CA . GLU A 1 188 ? 12.360 -9.241 10.557 1.00 87.44 188 GLU A CA 1
ATOM 1571 C C . GLU A 1 188 ? 13.568 -8.996 9.646 1.00 87.44 188 GLU A C 1
ATOM 1573 O O . GLU A 1 188 ? 14.634 -8.595 10.106 1.00 87.44 188 GLU A O 1
ATOM 1578 N N . ARG A 1 189 ? 13.395 -9.185 8.333 1.00 88.75 189 ARG A N 1
ATOM 1579 C CA . ARG A 1 189 ? 14.394 -8.833 7.308 1.00 88.75 189 ARG A CA 1
ATOM 1580 C C . ARG A 1 189 ? 14.496 -7.326 7.058 1.00 88.75 189 ARG A C 1
ATOM 1582 O O . ARG A 1 189 ? 15.349 -6.884 6.293 1.00 88.75 189 ARG A O 1
ATOM 1589 N N . ASN A 1 190 ? 13.621 -6.542 7.677 1.00 83.31 190 ASN A N 1
ATOM 1590 C CA . ASN A 1 190 ? 13.563 -5.096 7.564 1.00 83.31 190 ASN A CA 1
ATOM 1591 C C . ASN A 1 190 ? 13.825 -4.434 8.923 1.00 83.31 190 ASN A C 1
ATOM 1593 O O . ASN A 1 190 ? 13.889 -5.078 9.965 1.00 83.31 190 ASN A O 1
ATOM 1597 N N . ASN A 1 191 ? 13.980 -3.110 8.918 1.00 82.19 191 ASN A N 1
ATOM 1598 C CA . ASN A 1 191 ? 14.131 -2.352 10.155 1.00 82.19 191 ASN A CA 1
ATOM 1599 C C . ASN A 1 191 ? 12.836 -2.411 10.984 1.00 82.19 191 ASN A C 1
ATOM 1601 O O . ASN A 1 191 ? 11.770 -2.079 10.476 1.00 82.19 191 ASN A O 1
ATOM 1605 N N . GLU A 1 192 ? 12.945 -2.745 12.268 1.00 83.38 192 GLU A N 1
ATOM 1606 C CA . GLU A 1 192 ? 11.820 -2.796 13.214 1.00 83.38 192 GLU A CA 1
ATOM 1607 C C . GLU A 1 192 ? 11.013 -1.481 13.269 1.00 83.38 192 GLU A C 1
ATOM 1609 O O . GLU A 1 192 ? 9.797 -1.491 13.447 1.00 83.38 192 GLU A O 1
ATOM 1614 N N . GLY A 1 193 ? 11.660 -0.337 13.031 1.00 82.94 193 GLY A N 1
ATOM 1615 C CA . GLY A 1 193 ? 11.001 0.960 12.895 1.00 82.94 193 GLY A CA 1
ATOM 1616 C C . GLY A 1 193 ? 9.968 1.018 11.764 1.00 82.94 193 GLY A C 1
ATOM 1617 O O . GLY A 1 193 ? 8.963 1.695 11.937 1.00 82.94 193 GLY A O 1
ATOM 1618 N N . LEU A 1 194 ? 10.140 0.271 10.661 1.00 84.38 194 LEU A N 1
ATOM 1619 C CA . LEU A 1 194 ? 9.129 0.173 9.589 1.00 84.38 194 LEU A CA 1
ATOM 1620 C C . LEU A 1 194 ? 7.858 -0.504 10.074 1.00 84.38 194 LEU A C 1
ATOM 1622 O O . LEU A 1 194 ? 6.763 -0.045 9.765 1.00 84.38 194 LEU A O 1
ATOM 1626 N N . ARG A 1 195 ? 7.998 -1.586 10.847 1.00 89.06 195 ARG A N 1
ATOM 1627 C CA . ARG A 1 195 ? 6.863 -2.303 11.440 1.00 89.06 195 ARG A CA 1
ATOM 1628 C C . ARG A 1 195 ? 6.047 -1.363 12.308 1.00 89.06 195 ARG A C 1
ATOM 1630 O O . ARG A 1 195 ? 4.838 -1.250 12.126 1.00 89.06 195 ARG A O 1
ATOM 1637 N N . LYS A 1 196 ? 6.730 -0.641 13.195 1.00 86.19 196 LYS A N 1
ATOM 1638 C CA . LYS A 1 196 ? 6.120 0.337 14.103 1.00 86.19 196 LYS A CA 1
ATOM 1639 C C . LYS A 1 196 ? 5.468 1.495 13.342 1.00 86.19 196 LYS A C 1
ATOM 1641 O O . LYS A 1 196 ? 4.350 1.879 13.678 1.00 86.19 196 LYS A O 1
ATOM 1646 N N . SER A 1 197 ? 6.130 2.006 12.301 1.00 86.19 197 SER A N 1
ATOM 1647 C CA . SER A 1 197 ? 5.596 3.081 11.457 1.00 86.19 197 SER A CA 1
ATOM 1648 C C . SER A 1 197 ? 4.326 2.649 10.726 1.00 86.19 197 SER A C 1
ATOM 1650 O O . SER A 1 197 ? 3.301 3.311 10.845 1.00 86.19 197 SER A O 1
ATOM 1652 N N . MET A 1 198 ? 4.341 1.468 10.101 1.00 90.94 198 MET A N 1
ATOM 1653 C CA . MET A 1 198 ? 3.174 0.897 9.424 1.00 90.94 198 MET A CA 1
ATOM 1654 C C . MET A 1 198 ? 2.005 0.660 10.392 1.00 90.94 198 MET A C 1
ATOM 1656 O O . MET A 1 198 ? 0.866 0.968 10.049 1.00 90.94 198 MET A O 1
ATOM 1660 N N . ILE A 1 199 ? 2.259 0.153 11.609 1.00 92.06 199 ILE A N 1
ATOM 1661 C CA . ILE A 1 199 ? 1.213 0.012 12.639 1.00 92.06 199 ILE A CA 1
ATOM 1662 C C . ILE A 1 199 ? 0.580 1.374 12.924 1.00 92.06 199 ILE A C 1
ATOM 1664 O O . ILE A 1 199 ? -0.642 1.496 12.867 1.00 92.06 199 ILE A O 1
ATOM 1668 N N . TYR A 1 200 ? 1.396 2.396 13.193 1.00 90.25 200 TYR A N 1
ATOM 1669 C CA . TYR A 1 200 ? 0.903 3.742 13.463 1.00 90.25 200 TYR A CA 1
ATOM 1670 C C . TYR A 1 200 ? 0.110 4.316 12.285 1.00 90.25 200 TYR A C 1
ATOM 1672 O O . TYR A 1 200 ? -0.984 4.829 12.495 1.00 90.25 200 TYR A O 1
ATOM 1680 N N . ASP A 1 201 ? 0.614 4.210 11.057 1.00 90.25 201 ASP A N 1
ATOM 1681 C CA . ASP A 1 201 ? -0.027 4.782 9.873 1.00 90.25 201 ASP A CA 1
ATOM 1682 C C . ASP A 1 201 ? -1.384 4.127 9.578 1.00 90.25 201 ASP A C 1
ATOM 1684 O O . ASP A 1 201 ? -2.370 4.830 9.333 1.00 90.25 201 ASP A O 1
ATOM 1688 N N . VAL A 1 202 ? -1.467 2.792 9.661 1.00 94.06 202 VAL A N 1
ATOM 1689 C CA . VAL A 1 202 ? -2.729 2.044 9.518 1.00 94.06 202 VAL A CA 1
ATOM 1690 C C . VAL A 1 202 ? -3.714 2.440 10.614 1.00 94.06 202 VAL A C 1
ATOM 1692 O O . VAL A 1 202 ? -4.885 2.709 10.339 1.00 94.06 202 VAL A O 1
ATOM 1695 N N . PHE A 1 203 ? -3.243 2.506 11.856 1.00 93.25 203 PHE A N 1
ATOM 1696 C CA . PHE A 1 203 ? -4.082 2.776 13.015 1.00 93.25 203 PHE A CA 1
ATOM 1697 C C . PHE A 1 203 ? -4.598 4.223 13.039 1.00 93.25 203 PHE A C 1
ATOM 1699 O O . PHE A 1 203 ? -5.794 4.464 13.208 1.00 93.25 203 PHE A O 1
ATOM 1706 N N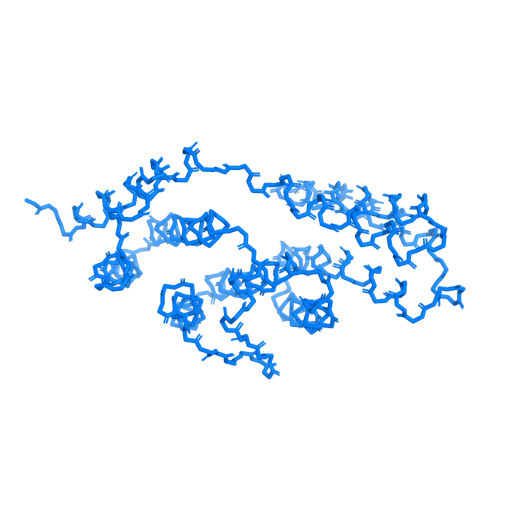 . ASN A 1 204 ? -3.722 5.195 12.786 1.00 92.50 204 ASN A N 1
ATOM 1707 C CA . ASN A 1 204 ? -4.062 6.612 12.705 1.00 92.50 204 ASN A CA 1
ATOM 1708 C C . ASN A 1 204 ? -5.063 6.893 11.574 1.00 92.50 204 ASN A C 1
ATOM 1710 O O . ASN A 1 204 ? -6.018 7.650 11.760 1.00 92.50 204 ASN A O 1
ATOM 1714 N N . GLU A 1 205 ? -4.894 6.265 10.405 1.00 93.56 205 GLU A N 1
ATOM 1715 C CA . GLU A 1 205 ? -5.881 6.384 9.331 1.00 93.56 205 GLU A CA 1
ATOM 1716 C C . GLU A 1 205 ? -7.233 5.777 9.717 1.00 93.56 205 GLU A C 1
ATOM 1718 O O . GLU A 1 205 ? -8.274 6.357 9.390 1.00 93.56 205 GLU A O 1
ATOM 1723 N N . LEU A 1 206 ? -7.238 4.633 10.403 1.00 95.31 206 LEU A N 1
ATOM 1724 C CA . LEU A 1 206 ? -8.467 3.969 10.820 1.00 95.31 206 LEU A CA 1
ATOM 1725 C C . LEU A 1 206 ? -9.263 4.821 11.811 1.00 95.31 206 LEU A C 1
ATO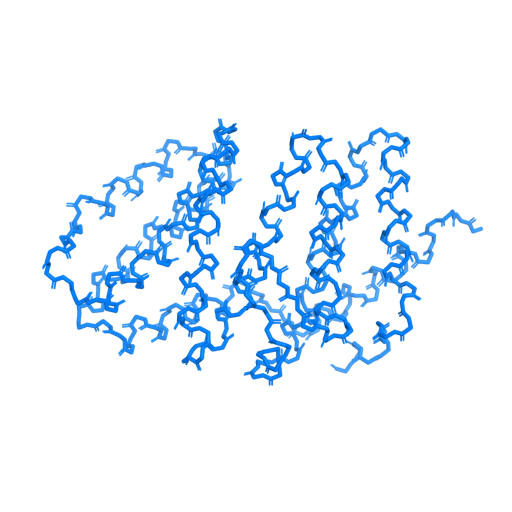M 1727 O O . LEU A 1 206 ? -10.455 5.034 11.594 1.00 95.31 206 LEU A O 1
ATOM 1731 N N . VAL A 1 207 ? -8.605 5.391 12.825 1.00 94.94 207 VAL A N 1
ATOM 1732 C CA . VAL A 1 207 ? -9.233 6.336 13.766 1.00 94.94 207 VAL A CA 1
ATOM 1733 C C . VAL A 1 207 ? -9.795 7.545 13.014 1.00 94.94 207 VAL A C 1
ATOM 1735 O O . VAL A 1 207 ? -10.980 7.857 13.130 1.00 94.94 207 VAL A O 1
ATOM 1738 N N . ALA A 1 208 ? -8.993 8.175 12.148 1.00 94.25 208 ALA A N 1
ATOM 1739 C CA . ALA A 1 208 ? -9.437 9.317 11.345 1.00 94.25 208 ALA A CA 1
ATOM 1740 C C . ALA A 1 208 ? -10.568 8.975 10.354 1.00 94.25 208 ALA A C 1
ATOM 1742 O O . ALA A 1 208 ? -11.283 9.869 9.891 1.00 94.25 208 ALA A O 1
ATOM 1743 N N . THR A 1 209 ? -10.705 7.703 9.976 1.00 94.12 209 THR A N 1
ATOM 1744 C CA . THR A 1 209 ? -11.806 7.192 9.154 1.00 94.12 209 THR A CA 1
ATOM 1745 C C . THR A 1 209 ? -13.053 6.971 10.001 1.00 94.12 209 THR A C 1
ATOM 1747 O O . THR A 1 209 ? -14.128 7.411 9.592 1.00 94.12 209 THR A O 1
ATOM 1750 N N . GLY A 1 210 ? -12.924 6.362 11.182 1.00 93.50 210 GLY A N 1
ATOM 1751 C CA . GLY A 1 210 ? -14.014 6.164 12.139 1.00 93.50 210 GLY A CA 1
ATOM 1752 C C . GLY A 1 210 ? -14.692 7.479 12.518 1.00 93.50 210 GLY A C 1
ATOM 1753 O O . GLY A 1 210 ? -15.903 7.601 12.369 1.00 93.50 210 GLY A O 1
ATOM 1754 N N . GLU A 1 211 ? -13.906 8.503 12.859 1.00 92.62 211 GLU A N 1
ATOM 1755 C CA . GLU A 1 211 ? -14.387 9.842 13.250 1.00 92.62 211 GLU A CA 1
ATOM 1756 C C . GLU A 1 211 ? -15.214 10.575 12.176 1.00 92.62 211 GLU A C 1
ATOM 1758 O O . GLU A 1 211 ? -15.927 11.532 12.468 1.00 92.62 211 GLU A O 1
ATOM 1763 N N . LYS A 1 212 ? -15.148 10.137 10.913 1.00 93.06 212 LYS A N 1
ATOM 1764 C CA . LYS A 1 212 ? -15.928 10.720 9.807 1.00 93.06 212 LYS A CA 1
ATOM 1765 C C . LYS A 1 212 ? -17.271 10.028 9.575 1.00 93.06 212 LYS A C 1
ATOM 1767 O O . LYS A 1 212 ? -18.029 10.481 8.718 1.00 93.06 212 LYS A O 1
ATOM 1772 N N . HIS A 1 213 ? -17.539 8.920 10.260 1.00 92.94 213 HIS A N 1
ATOM 1773 C CA . HIS A 1 213 ? -18.774 8.159 10.108 1.00 92.94 213 HIS A CA 1
ATOM 1774 C C . HIS A 1 213 ? -19.848 8.606 11.107 1.00 92.94 213 HIS A C 1
ATOM 1776 O O . HIS A 1 213 ? -19.574 9.257 12.112 1.00 92.94 213 HIS A O 1
ATOM 1782 N N . GLU A 1 214 ? -21.097 8.244 10.814 1.00 92.38 214 GLU A N 1
ATOM 1783 C CA . GLU A 1 214 ? -22.216 8.398 11.747 1.00 92.38 214 GLU A CA 1
ATOM 1784 C C . GLU A 1 214 ? -21.995 7.582 13.028 1.00 92.38 214 GLU A C 1
ATOM 1786 O O . GLU A 1 214 ? -21.313 6.559 13.003 1.00 92.38 214 GLU A O 1
ATOM 1791 N N . GLU A 1 215 ? -22.603 8.020 14.130 1.00 91.50 215 GLU A N 1
ATOM 1792 C CA . GLU A 1 215 ? -22.335 7.545 15.495 1.00 91.50 215 GLU A CA 1
ATOM 1793 C C . GLU A 1 215 ? -22.236 6.020 15.632 1.00 91.50 215 GLU A C 1
ATOM 1795 O O . GLU A 1 215 ? -21.221 5.528 16.112 1.00 91.50 215 GLU A O 1
ATOM 1800 N N . ALA A 1 216 ? -23.215 5.260 15.133 1.00 92.25 216 ALA A N 1
ATOM 1801 C CA . ALA A 1 216 ? -23.202 3.799 15.251 1.00 92.25 216 ALA A CA 1
ATOM 1802 C C . ALA A 1 216 ? -22.010 3.141 14.526 1.00 92.25 216 ALA A C 1
ATOM 1804 O O . ALA A 1 216 ? -21.397 2.207 15.039 1.00 92.25 216 ALA A O 1
ATOM 1805 N N . LYS A 1 217 ? -21.661 3.633 13.331 1.00 93.69 217 LYS A N 1
ATOM 1806 C CA . LYS A 1 217 ? -20.527 3.123 12.543 1.00 93.69 217 LYS A CA 1
ATOM 1807 C C . LYS A 1 217 ? -19.194 3.602 13.102 1.00 93.69 217 LYS A C 1
ATOM 1809 O O . LYS A 1 217 ? -18.239 2.832 13.116 1.00 93.69 217 LYS A O 1
ATOM 1814 N N . ARG A 1 218 ? -19.135 4.859 13.554 1.00 94.88 218 ARG A N 1
ATOM 1815 C CA . ARG A 1 218 ? -17.982 5.416 14.263 1.00 94.88 218 ARG A CA 1
ATOM 1816 C C . ARG A 1 218 ? -17.669 4.541 15.464 1.00 94.88 218 ARG A C 1
ATOM 1818 O O . ARG A 1 218 ? -16.547 4.067 15.570 1.00 94.88 218 ARG A O 1
ATOM 1825 N N . ASP A 1 219 ? -18.655 4.289 16.316 1.00 95.12 219 ASP A N 1
ATOM 1826 C CA . ASP A 1 219 ? -18.448 3.521 17.537 1.00 95.12 219 ASP A CA 1
ATOM 1827 C C . ASP A 1 219 ? -17.991 2.096 17.237 1.00 95.12 219 ASP A C 1
ATOM 1829 O O . ASP A 1 219 ? -17.032 1.639 17.842 1.00 95.12 219 ASP A O 1
ATOM 1833 N N . TYR A 1 220 ? -18.569 1.444 16.226 1.00 95.94 220 TYR A N 1
ATOM 1834 C CA . TYR A 1 220 ? -18.113 0.123 15.797 1.00 95.94 220 TYR A CA 1
ATOM 1835 C C . TYR A 1 220 ? -16.642 0.106 15.334 1.00 95.94 220 TYR A C 1
ATOM 1837 O O . TYR A 1 220 ? -15.884 -0.793 15.693 1.00 95.94 220 TYR A O 1
ATOM 1845 N N . ILE A 1 221 ? -16.209 1.117 14.572 1.00 96.94 221 ILE A N 1
ATOM 1846 C CA . ILE A 1 221 ? -14.815 1.242 14.116 1.00 96.94 221 ILE A CA 1
ATOM 1847 C C . ILE A 1 221 ? -13.876 1.568 15.288 1.00 96.94 221 ILE A C 1
ATOM 1849 O O . ILE A 1 221 ? -12.786 1.008 15.375 1.00 96.94 221 ILE A O 1
ATOM 1853 N N . LEU A 1 222 ? -14.273 2.473 16.185 1.00 96.12 222 LEU A N 1
ATOM 1854 C CA . LEU A 1 222 ? -13.448 2.873 17.326 1.00 96.12 222 LEU A CA 1
ATOM 1855 C C . LEU A 1 222 ? -13.358 1.776 18.389 1.00 96.12 222 LEU A C 1
ATOM 1857 O O . LEU A 1 222 ? -12.303 1.634 19.001 1.00 96.12 222 LEU A O 1
ATOM 1861 N N . ASP A 1 223 ? -14.406 0.971 18.567 1.00 95.94 223 ASP A N 1
ATOM 1862 C CA . ASP A 1 223 ? -14.371 -0.222 19.413 1.00 95.94 223 ASP A CA 1
ATOM 1863 C C . ASP A 1 223 ? -13.342 -1.226 18.868 1.00 95.94 223 ASP A C 1
ATOM 1865 O O . ASP A 1 223 ? -12.493 -1.693 19.625 1.00 95.94 223 ASP A O 1
ATOM 1869 N N . PHE A 1 224 ? -13.303 -1.452 17.548 1.00 96.62 224 PHE A N 1
ATOM 1870 C CA . PHE A 1 224 ? -12.242 -2.248 16.918 1.00 96.62 224 PHE A CA 1
ATOM 1871 C C . PHE A 1 224 ? -10.841 -1.657 17.159 1.00 96.62 224 PHE A C 1
ATOM 1873 O O . PHE A 1 224 ? -9.915 -2.382 17.523 1.00 96.62 224 PHE A O 1
ATOM 1880 N N . CYS A 1 225 ? -10.655 -0.340 17.007 1.00 95.12 225 CYS A N 1
ATOM 1881 C CA . CYS A 1 225 ? -9.373 0.299 17.332 1.00 95.12 225 CYS A CA 1
ATOM 1882 C C . CYS A 1 225 ? -8.990 0.085 18.802 1.00 95.12 225 CYS A C 1
ATOM 1884 O O . CYS A 1 225 ? -7.828 -0.174 19.114 1.00 95.12 225 CYS A O 1
ATOM 1886 N N . ASN A 1 226 ? -9.965 0.187 19.704 1.00 93.44 226 ASN A N 1
ATOM 1887 C CA . ASN A 1 226 ? -9.763 -0.003 21.131 1.00 93.44 226 ASN A CA 1
ATOM 1888 C C . ASN A 1 226 ? -9.399 -1.458 21.476 1.00 93.44 226 ASN A C 1
ATOM 1890 O O . ASN A 1 226 ? -8.613 -1.692 22.387 1.00 93.44 226 ASN A O 1
ATOM 1894 N N . GLU A 1 227 ? -9.906 -2.447 20.743 1.00 93.56 227 GLU A N 1
ATOM 1895 C CA . GLU A 1 227 ? -9.455 -3.838 20.885 1.00 93.56 227 GLU A CA 1
ATOM 1896 C C . GLU A 1 227 ? -7.989 -4.006 20.464 1.00 93.56 227 GLU A C 1
ATOM 1898 O O . GLU A 1 227 ? -7.210 -4.661 21.154 1.00 93.56 227 GLU A O 1
ATOM 1903 N N . ILE A 1 228 ? -7.589 -3.381 19.354 1.00 93.12 228 ILE A N 1
ATOM 1904 C CA . ILE A 1 228 ? -6.221 -3.476 18.831 1.00 93.12 228 ILE A CA 1
ATOM 1905 C C . ILE A 1 228 ? -5.209 -2.762 19.740 1.00 93.12 228 ILE A C 1
ATOM 1907 O O . ILE A 1 228 ? -4.141 -3.316 19.996 1.00 93.12 228 ILE A O 1
ATOM 1911 N N . ILE A 1 229 ? -5.517 -1.562 20.247 1.00 90.31 229 ILE A N 1
ATOM 1912 C CA . ILE A 1 229 ? -4.582 -0.800 21.098 1.00 90.31 229 ILE A CA 1
ATOM 1913 C C . ILE A 1 229 ? -4.336 -1.474 22.452 1.00 90.31 229 ILE A C 1
ATOM 1915 O O . ILE A 1 229 ? -3.255 -1.349 23.017 1.00 90.31 229 ILE A O 1
ATOM 1919 N N . ASN A 1 230 ? -5.336 -2.208 22.945 1.00 89.19 230 ASN A N 1
ATOM 1920 C CA . ASN A 1 230 ? -5.277 -2.954 24.197 1.00 89.19 230 ASN A CA 1
ATOM 1921 C C . ASN A 1 230 ? -4.812 -4.406 23.993 1.00 89.19 230 ASN A C 1
ATOM 1923 O O . ASN A 1 230 ? -4.879 -5.214 24.922 1.00 89.19 230 ASN A O 1
ATOM 1927 N N . ASN A 1 231 ? -4.351 -4.761 22.789 1.00 88.19 231 ASN A N 1
ATOM 1928 C CA . ASN A 1 231 ? -3.791 -6.077 22.523 1.00 88.19 231 ASN A CA 1
ATOM 1929 C C . ASN A 1 231 ? -2.503 -6.263 23.351 1.00 88.19 231 ASN A C 1
ATOM 1931 O O . ASN A 1 231 ? -1.592 -5.444 23.233 1.00 88.19 231 ASN A O 1
ATOM 1935 N N . PRO A 1 232 ? -2.383 -7.330 24.161 1.00 85.69 232 PRO A N 1
ATOM 1936 C CA . PRO A 1 232 ? -1.227 -7.527 25.038 1.00 85.69 232 PRO A CA 1
ATOM 1937 C C . PRO A 1 232 ? 0.097 -7.692 24.278 1.00 85.69 232 PRO A C 1
ATOM 1939 O O . PRO A 1 232 ? 1.152 -7.376 24.826 1.00 85.69 232 PRO A O 1
ATOM 1942 N N . ASP A 1 233 ? 0.048 -8.141 23.021 1.00 86.31 233 ASP A N 1
ATOM 1943 C CA . ASP A 1 233 ? 1.234 -8.295 22.174 1.00 86.31 233 ASP A CA 1
ATOM 1944 C C . ASP A 1 233 ? 1.671 -6.962 21.541 1.00 86.31 233 ASP A C 1
ATOM 1946 O O . ASP A 1 233 ? 2.795 -6.833 21.046 1.00 86.31 233 ASP A O 1
ATOM 1950 N N . LEU A 1 234 ? 0.810 -5.937 21.575 1.00 82.88 234 LEU A N 1
ATOM 1951 C CA . LEU A 1 234 ? 1.176 -4.573 21.215 1.00 82.88 234 LEU A CA 1
ATOM 1952 C C . LEU A 1 234 ? 1.872 -3.914 22.411 1.00 82.88 234 LEU A C 1
ATOM 1954 O O . LEU A 1 234 ? 1.290 -3.127 23.155 1.00 82.88 234 LEU A O 1
ATOM 1958 N N . ASN A 1 235 ? 3.152 -4.231 22.605 1.00 74.12 235 ASN A N 1
ATOM 1959 C CA . ASN A 1 235 ? 3.934 -3.621 23.674 1.00 74.12 235 ASN A CA 1
ATOM 1960 C C . ASN A 1 235 ? 4.278 -2.157 23.344 1.00 74.12 235 ASN A C 1
ATOM 1962 O O . ASN A 1 235 ? 5.348 -1.865 22.807 1.00 74.12 235 ASN A O 1
ATOM 1966 N N . LEU A 1 236 ? 3.388 -1.228 23.710 1.00 69.38 236 LEU A N 1
ATOM 1967 C CA . LEU A 1 236 ? 3.574 0.217 23.517 1.00 69.38 236 LEU A CA 1
ATOM 1968 C C . LEU A 1 236 ? 4.846 0.757 24.202 1.00 69.38 236 LEU A C 1
ATOM 1970 O O . LEU A 1 236 ? 5.414 1.745 23.742 1.00 69.38 236 LEU A O 1
ATOM 1974 N N . ASN A 1 237 ? 5.350 0.086 25.245 1.00 60.88 237 ASN A N 1
ATOM 1975 C CA . ASN A 1 237 ? 6.561 0.500 25.961 1.00 60.88 237 ASN A CA 1
ATOM 1976 C C . ASN A 1 237 ? 7.853 0.138 25.211 1.00 60.88 237 ASN A C 1
ATOM 1978 O O . ASN A 1 237 ? 8.827 0.888 25.261 1.00 60.88 237 ASN A O 1
ATOM 1982 N N . GLU A 1 238 ? 7.863 -0.965 24.457 1.00 59.00 238 GLU A N 1
ATOM 1983 C CA . GLU A 1 238 ? 8.972 -1.331 23.556 1.00 59.00 238 GLU A CA 1
ATOM 1984 C C . GLU A 1 238 ? 9.039 -0.441 22.304 1.00 59.00 238 GLU A C 1
ATOM 1986 O O . GLU A 1 238 ? 10.009 -0.485 21.539 1.00 59.00 238 GLU A O 1
ATOM 1991 N N . LEU A 1 239 ? 8.034 0.410 22.091 1.00 53.06 239 LEU A N 1
ATOM 1992 C CA . LEU A 1 239 ? 8.019 1.419 21.035 1.00 53.06 239 LEU A CA 1
ATOM 1993 C C . LEU A 1 239 ? 8.825 2.679 21.407 1.00 53.06 239 LEU A C 1
ATOM 1995 O O . LEU A 1 239 ? 9.081 3.503 20.533 1.00 53.06 239 LEU A O 1
ATOM 1999 N N . HIS A 1 240 ? 9.267 2.832 22.661 1.00 41.59 240 HIS A N 1
ATOM 2000 C CA . HIS A 1 240 ? 9.943 4.042 23.154 1.00 41.59 240 HIS A CA 1
ATOM 2001 C C . HIS A 1 240 ? 11.480 4.065 23.055 1.00 41.59 240 HIS A C 1
ATOM 2003 O O . HIS A 1 240 ? 12.075 5.042 23.522 1.00 41.59 240 HIS A O 1
ATOM 2009 N N . VAL A 1 241 ? 12.112 3.054 22.448 1.00 37.53 241 VAL A N 1
ATOM 2010 C CA . VAL A 1 241 ? 13.577 3.000 22.254 1.00 37.53 241 VAL A CA 1
ATOM 2011 C C . VAL A 1 241 ? 13.991 3.640 20.935 1.00 37.53 241 VAL A C 1
ATOM 2013 O O . VAL A 1 241 ? 13.489 3.184 19.882 1.00 37.53 241 VAL A O 1
#

Organism: NCBI:txid1416776

Sequence (241 aa):
MGKYDDLYSGLELLAQSNKKSYKDHLKFDEGITQMINSICEYKRNFLFYYENYSGALKESRSGNILAAEALISRAKKYIDKSVLSKEENKLYDLICTPVDAYLFYKKKDYVTAIKMTKETMILDSYFEEQFPIVFYHKIQQMQNISRIYFREQKINEALEVLKLIFSLLINKTEITYFDVHYHPSFLERNNEGLRKSMIYDVFNELVATGEKHEEAKRDYILDFCNEIINNPDLNLNELHV

Radius of gyration: 18.59 Å; chains: 1; bounding box: 43×33×58 Å

Secondary structure (DSSP, 8-state):
--TTHHHHHHHHHHHHHHHHH--THHHHHHHHHHHHHHH-SSHHHHHHHHHHHHHHHHHHHTT-HHHHHHHHHHHHHS--GGGS-HHHHHHHHHHHHHHHHHHHHHTT-HHHHHHHHHHHHHHHHHHTTT-TTHHHHHHHHHHHHHHHHHHTT-HHHHHHHHHHHHHHHTT---EEETTEEE-THHHHTS-HHHHHHHHHHHHHHHHHHHTTS-HHHHHHHHHHHHHHHT-TT--TTGGG-

pLDDT: mean 91.72, std 10.47, range [37.53, 98.62]

Foldseek 3Di:
DPPCPLLVVLLVLLVLLLVVFDDPVVVVVVLLLVLLVPFPPCSVLSVLLLVLLVVLLVCVVVVNLVSSVVSNVVNVVPDDLVPDDPSRNLSSLLRHLQSVLSSCVSVLVLVSSLVSLVVNLVSLLVCCVVRLVSLLVNLVSLLVNLVSCVVVVVNVVSLVSVVQSLCCLQVVDWDADPNRTRHNVSCVVDDNSSSSNSVSVSLVVQLVSLVPDDDVSSCVSSVSSVCSSPPPSPPSVVSND